Protein AF-A0A3D3P601-F1 (afdb_monomer_lite)

Secondary structure (DSSP, 8-state):
----------------------THHHHHHHHIIIIIHHHHHHHTTTTSSTTSSS-GGG---SSHHHHHH-BTTB-S--TT-TTT-HHHHHHHT-STTS-SSSSSPPPHHHHHHHHHHHHTT-----------------HHHHHTSGGGSPPPPPPPP--S-SSS-SSHHHHHHHHHHHHTTPPPPPPPPHHHHHHHHHHHHHSSPPPGGG-

Structure (mmCIF, N/CA/C/O backbone):
data_AF-A0A3D3P601-F1
#
_entry.id   AF-A0A3D3P601-F1
#
loop_
_atom_site.group_PDB
_atom_site.id
_atom_site.type_symbol
_atom_site.label_atom_id
_atom_site.label_alt_id
_atom_site.label_comp_id
_atom_site.label_asym_id
_atom_site.label_entity_id
_atom_site.label_seq_id
_atom_site.pdbx_PDB_ins_code
_atom_site.Cartn_x
_atom_site.Cartn_y
_atom_site.Cartn_z
_atom_site.occupancy
_atom_site.B_iso_or_equiv
_atom_site.auth_seq_id
_atom_site.auth_comp_id
_atom_site.auth_asym_id
_atom_site.auth_atom_id
_atom_site.pdbx_PDB_model_num
ATOM 1 N N . MET A 1 1 ? -93.601 17.231 13.776 1.00 38.41 1 MET A N 1
ATOM 2 C CA . MET A 1 1 ? -93.526 16.429 15.013 1.00 38.41 1 MET A CA 1
ATOM 3 C C . MET A 1 1 ? -92.079 16.399 15.473 1.00 38.41 1 MET 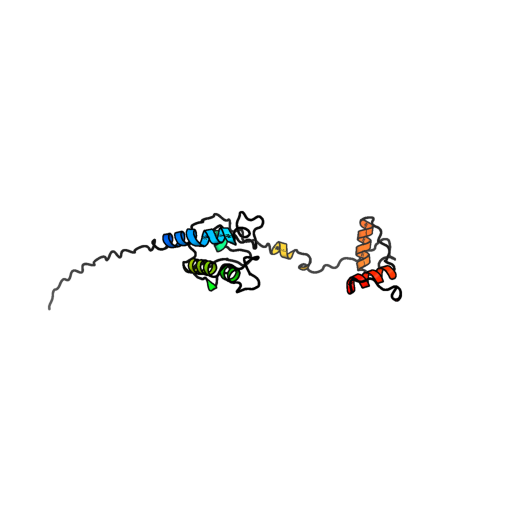A C 1
ATOM 5 O O . MET A 1 1 ? -91.251 16.084 14.639 1.00 38.41 1 MET A O 1
ATOM 9 N N . LEU A 1 2 ? -91.837 16.804 16.732 1.00 38.97 2 LEU A N 1
ATOM 10 C CA . LEU A 1 2 ? -90.795 16.355 17.685 1.00 38.97 2 LEU A CA 1
ATOM 11 C C . LEU A 1 2 ? -89.377 16.089 17.109 1.00 38.97 2 LEU A C 1
ATOM 13 O O . LEU A 1 2 ? -89.212 15.221 16.273 1.00 38.97 2 LEU A O 1
ATOM 17 N N . GLY A 1 3 ? -88.281 16.703 17.548 1.00 38.09 3 GLY A N 1
ATOM 18 C CA . GLY A 1 3 ? -88.030 17.426 18.781 1.00 38.09 3 GLY A CA 1
ATOM 19 C C . GLY A 1 3 ? -86.553 17.834 18.908 1.00 38.09 3 GLY A C 1
ATOM 20 O O . GLY A 1 3 ? -85.680 17.415 18.157 1.00 38.09 3 GLY A O 1
ATOM 21 N N . ASN A 1 4 ? -86.363 18.702 19.891 1.00 45.44 4 ASN A N 1
ATOM 22 C CA . ASN A 1 4 ? -85.170 19.327 20.451 1.00 45.44 4 ASN A CA 1
ATOM 23 C C . ASN A 1 4 ? -83.998 18.367 20.770 1.00 45.44 4 ASN A C 1
ATOM 25 O O . ASN A 1 4 ? -84.266 17.245 21.197 1.00 45.44 4 ASN A O 1
ATOM 29 N N . SER A 1 5 ? -82.738 18.839 20.687 1.00 44.72 5 SER A N 1
ATOM 30 C CA . SER A 1 5 ? -81.694 18.718 21.742 1.00 44.72 5 SER A CA 1
ATOM 31 C C . SER A 1 5 ? -80.295 19.187 21.291 1.00 44.72 5 SER A C 1
ATOM 33 O O . SER A 1 5 ? -79.645 18.552 20.466 1.00 44.72 5 SER A O 1
ATOM 35 N N . ASN A 1 6 ? -79.808 20.252 21.938 1.00 47.25 6 ASN A N 1
ATOM 36 C CA . ASN A 1 6 ? -78.400 20.657 22.068 1.00 47.25 6 ASN A CA 1
ATOM 37 C C . ASN A 1 6 ? -77.474 19.496 22.456 1.00 47.25 6 ASN A C 1
ATOM 39 O O . ASN A 1 6 ? -77.808 18.803 23.417 1.00 47.25 6 ASN A O 1
ATOM 43 N N . ARG A 1 7 ? -76.252 19.430 21.893 1.00 53.38 7 ARG A N 1
ATOM 44 C CA . ARG A 1 7 ? -75.032 19.083 22.657 1.00 53.38 7 ARG A CA 1
ATOM 45 C C . ARG A 1 7 ? -73.787 19.824 22.157 1.00 53.38 7 ARG A C 1
ATOM 47 O O . ARG A 1 7 ? -73.407 19.762 20.995 1.00 53.38 7 ARG A O 1
ATOM 54 N N . LEU A 1 8 ? -73.191 20.519 23.119 1.00 48.19 8 LEU A N 1
ATOM 55 C CA . LEU A 1 8 ? -71.910 21.207 23.132 1.00 48.19 8 LEU A CA 1
ATOM 56 C C . LEU A 1 8 ? -70.786 20.154 23.171 1.00 48.19 8 LEU A C 1
ATOM 58 O O . LEU A 1 8 ? -70.754 19.364 24.112 1.00 48.19 8 LEU A O 1
ATOM 62 N N . ASN A 1 9 ? -69.874 20.139 22.196 1.00 42.75 9 ASN A N 1
ATOM 63 C CA . ASN A 1 9 ? -68.669 19.305 22.255 1.00 42.75 9 ASN A CA 1
ATOM 64 C C . ASN A 1 9 ? -67.440 20.196 22.459 1.00 42.75 9 ASN A C 1
ATOM 66 O O . ASN A 1 9 ? -66.997 20.902 21.558 1.00 42.75 9 ASN A O 1
ATOM 70 N N . ILE A 1 10 ? -66.931 20.156 23.689 1.00 48.66 10 ILE A N 1
ATOM 71 C CA . ILE A 1 10 ? -65.656 20.718 24.126 1.00 48.66 10 ILE A CA 1
ATOM 72 C C . ILE A 1 10 ? -64.559 19.772 23.631 1.00 48.66 10 ILE A C 1
ATOM 74 O O . ILE A 1 10 ? -64.442 18.650 24.123 1.00 48.66 10 ILE A O 1
ATOM 78 N N . THR A 1 11 ? -63.761 20.200 22.657 1.00 54.38 11 THR A N 1
ATOM 79 C CA . THR A 1 11 ? -62.576 19.455 22.217 1.00 54.38 11 THR A CA 1
ATOM 80 C C . THR A 1 11 ? -61.390 19.851 23.091 1.00 54.38 11 THR A C 1
ATOM 82 O O . THR A 1 11 ? -60.847 20.948 22.989 1.00 54.38 11 THR A O 1
ATOM 85 N N . LEU A 1 12 ? -61.027 18.943 23.993 1.00 50.88 12 LEU A N 1
ATOM 86 C CA . LEU A 1 12 ? -59.873 19.019 24.881 1.00 50.88 12 LEU A CA 1
ATOM 87 C C . LEU A 1 12 ? -58.582 18.894 24.051 1.00 50.88 12 LEU A C 1
ATOM 89 O O . LEU A 1 12 ? -58.308 17.838 23.483 1.00 50.88 12 LEU A O 1
ATOM 93 N N . ALA A 1 13 ? -57.793 19.965 23.962 1.00 49.06 13 ALA A N 1
ATOM 94 C CA . ALA A 1 13 ? -56.470 19.928 23.347 1.00 49.06 13 ALA A CA 1
ATOM 95 C C . ALA A 1 13 ? -55.494 19.184 24.277 1.00 49.06 13 ALA A C 1
ATOM 97 O O . ALA A 1 13 ? -55.049 19.732 25.286 1.00 49.06 13 ALA A O 1
ATOM 98 N N . LEU A 1 14 ? -55.169 17.928 23.949 1.00 50.75 14 LEU A N 1
ATOM 99 C CA . LEU A 1 14 ? -54.040 17.226 24.557 1.00 50.75 14 LEU A CA 1
ATOM 100 C C . LEU A 1 14 ? -52.741 17.877 24.061 1.00 50.75 14 LEU A C 1
ATOM 102 O O . LEU A 1 14 ? -52.297 17.642 22.938 1.00 50.75 14 LEU A O 1
ATOM 106 N N . LEU A 1 15 ? -52.121 18.684 24.920 1.00 52.38 15 LEU A N 1
ATOM 107 C CA . LEU A 1 15 ? -50.707 19.034 24.829 1.00 52.38 15 LEU A CA 1
ATOM 108 C C . LEU A 1 15 ? -49.890 17.764 25.096 1.00 52.38 15 LEU A C 1
ATOM 110 O O . LEU A 1 15 ? -49.528 17.463 26.230 1.00 52.38 15 LEU A O 1
ATOM 114 N N . GLY A 1 16 ? -49.648 16.989 24.041 1.00 48.53 16 GLY A N 1
ATOM 115 C CA . GLY A 1 16 ? -48.661 15.919 24.049 1.00 48.53 16 GLY A CA 1
ATOM 116 C C . GLY A 1 16 ? -47.269 16.530 24.139 1.00 48.53 16 GLY A C 1
ATOM 117 O O . GLY A 1 16 ? -46.735 17.028 23.150 1.00 48.53 16 GLY A O 1
ATOM 118 N N . SER A 1 17 ? -46.693 16.513 25.337 1.00 53.69 17 SER A N 1
ATOM 119 C CA . SER A 1 17 ? -45.281 16.773 25.584 1.00 53.69 17 SER A CA 1
ATOM 120 C C . SER A 1 17 ? -44.444 15.740 24.828 1.00 53.69 17 SER A C 1
ATOM 122 O O . SER A 1 17 ? -44.252 14.609 25.266 1.00 53.69 17 SER A O 1
ATOM 124 N N . CYS A 1 18 ? -43.947 16.142 23.660 1.00 45.38 18 CYS A N 1
ATOM 125 C CA . CYS A 1 18 ? -42.872 15.449 22.974 1.00 45.38 18 CYS A CA 1
ATOM 126 C C . CYS A 1 18 ? -41.597 15.676 23.795 1.00 45.38 18 CYS A C 1
ATOM 128 O O . CYS A 1 18 ? -40.930 16.703 23.659 1.00 45.38 18 CYS A O 1
ATOM 130 N N . SER A 1 19 ? -41.305 14.759 24.718 1.00 46.06 19 SER A N 1
ATOM 131 C CA . SER A 1 19 ? -39.998 14.688 25.365 1.00 46.06 19 SER A CA 1
ATOM 132 C C . SER A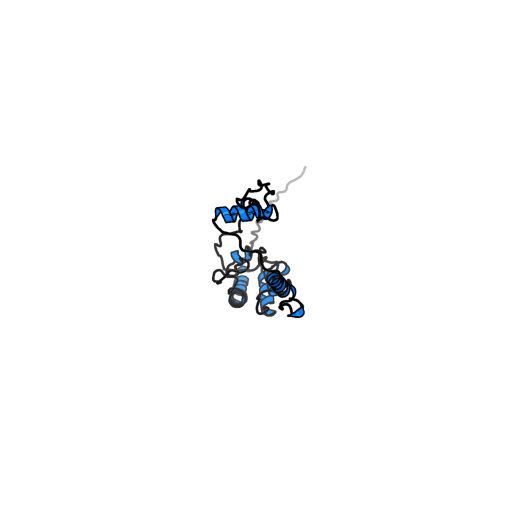 1 19 ? -38.965 14.401 24.284 1.00 46.06 19 SER A C 1
ATOM 134 O O . SER A 1 19 ? -38.808 13.269 23.831 1.00 46.06 19 SER A O 1
ATOM 136 N N . VAL A 1 20 ? -38.292 15.457 23.835 1.00 46.44 20 VAL A N 1
ATOM 137 C CA . VAL A 1 20 ? -37.145 15.361 22.940 1.00 46.44 20 VAL A CA 1
ATOM 138 C C . VAL A 1 20 ? -36.077 14.540 23.662 1.00 46.44 20 VAL A C 1
ATOM 140 O O . VAL A 1 20 ? -35.609 14.905 24.742 1.00 46.44 20 VAL A O 1
ATOM 143 N N . VAL A 1 21 ? -35.733 13.396 23.076 1.00 45.47 21 VAL A N 1
ATOM 144 C CA . VAL A 1 21 ? -34.685 12.479 23.530 1.00 45.47 21 VAL A CA 1
ATOM 145 C C . VAL A 1 21 ? -33.327 13.172 23.369 1.00 45.47 21 VAL A C 1
ATOM 147 O O . VAL A 1 21 ? -32.645 13.005 22.366 1.00 45.47 21 VAL A O 1
ATOM 150 N N . CYS A 1 22 ? -32.936 13.985 24.349 1.00 47.91 22 CYS A N 1
ATOM 151 C CA . CYS A 1 22 ? -31.590 14.568 24.439 1.00 47.91 22 CYS A CA 1
ATOM 152 C C . CYS A 1 22 ? -30.690 13.827 25.446 1.00 47.91 22 CYS A C 1
ATOM 154 O O . CYS A 1 22 ? -29.503 14.128 25.535 1.00 47.91 22 CYS A O 1
ATOM 156 N N . ALA A 1 23 ? -31.230 12.856 26.194 1.00 43.06 23 ALA A N 1
ATOM 157 C CA . ALA A 1 23 ? -30.517 12.173 27.277 1.00 43.06 23 ALA A CA 1
ATOM 158 C C . ALA A 1 23 ? -29.463 11.147 26.805 1.00 43.06 23 ALA A C 1
ATOM 160 O O . ALA A 1 23 ? -28.558 10.830 27.565 1.00 43.06 23 ALA A O 1
ATOM 161 N N . ASN A 1 24 ? -29.510 10.677 25.550 1.00 56.84 24 ASN A N 1
ATOM 162 C CA . ASN A 1 24 ? -28.575 9.649 25.060 1.00 56.84 24 ASN A CA 1
ATOM 163 C C . ASN A 1 24 ? -27.202 10.183 24.615 1.00 56.84 24 ASN A C 1
ATOM 165 O O . ASN A 1 24 ? -26.276 9.395 24.438 1.00 56.84 24 ASN A O 1
ATOM 169 N N . ASN A 1 25 ? -27.042 11.494 24.398 1.00 69.12 25 ASN A N 1
ATOM 170 C CA . ASN A 1 25 ? -25.784 12.009 23.850 1.00 69.12 25 ASN A CA 1
ATOM 171 C C . ASN A 1 25 ? -24.695 12.141 24.930 1.00 69.12 25 ASN A C 1
ATOM 173 O O . ASN A 1 25 ? -23.544 11.828 24.667 1.00 69.12 25 ASN A O 1
ATOM 177 N N . SER A 1 26 ? -25.023 12.547 26.162 1.00 84.38 26 SER A N 1
ATOM 178 C CA . SER A 1 26 ? -24.002 12.765 27.203 1.00 84.38 26 SER A CA 1
ATOM 179 C C . SER A 1 26 ? -23.309 11.478 27.652 1.00 84.38 26 SER A C 1
ATOM 181 O O . SER A 1 26 ? -22.086 11.461 27.754 1.00 84.38 26 SER A O 1
ATOM 183 N N . GLU A 1 27 ? -24.064 10.396 27.859 1.00 91.56 27 GLU A N 1
ATOM 184 C CA . GLU A 1 27 ? -23.512 9.093 28.265 1.00 91.56 27 GLU A CA 1
ATOM 185 C C . GLU A 1 27 ? -22.626 8.488 27.169 1.00 91.56 27 GLU A C 1
ATOM 187 O O . GLU A 1 27 ? -21.543 7.973 27.440 1.00 91.56 27 GLU A O 1
ATOM 192 N N . GLY A 1 28 ? -23.051 8.601 25.907 1.00 93.69 28 GLY A N 1
ATOM 193 C CA . GLY A 1 28 ? -22.268 8.144 24.763 1.00 93.69 28 GLY A CA 1
ATOM 194 C C . GLY A 1 28 ? -20.945 8.895 24.608 1.00 93.69 28 GLY A C 1
ATOM 195 O O . GLY A 1 28 ? -19.911 8.285 24.334 1.00 93.69 28 GLY A O 1
ATOM 196 N N . ILE A 1 29 ? -20.965 10.213 24.823 1.00 95.12 29 ILE A N 1
ATOM 197 C CA . ILE A 1 29 ? -19.765 11.053 24.782 1.00 95.12 29 ILE A CA 1
ATOM 198 C C . ILE A 1 29 ? -18.832 10.727 25.952 1.00 95.12 29 ILE A C 1
ATOM 200 O O . ILE A 1 29 ? -17.633 10.570 25.740 1.00 95.12 29 ILE A O 1
ATOM 204 N N . GLU A 1 30 ? -19.355 10.544 27.165 1.00 97.00 30 GLU A N 1
ATOM 205 C CA . GLU A 1 30 ? -18.550 10.092 28.305 1.00 97.00 30 GLU A CA 1
ATOM 206 C C . GLU A 1 30 ? -17.903 8.730 28.028 1.00 97.00 30 GLU A C 1
ATOM 208 O O . GLU A 1 30 ? -16.706 8.547 28.264 1.00 97.00 30 GLU A O 1
ATOM 213 N N . TYR A 1 31 ? -18.655 7.785 27.457 1.00 97.75 31 TYR A N 1
ATOM 214 C CA . TYR A 1 31 ? -18.126 6.480 27.071 1.00 97.75 31 TYR A CA 1
ATOM 215 C C . TYR A 1 31 ? -17.001 6.605 26.039 1.00 97.75 31 TYR A C 1
ATOM 217 O O . TYR A 1 31 ? -15.967 5.942 26.157 1.00 97.75 31 TYR A O 1
ATOM 225 N N . PHE A 1 32 ? -17.175 7.477 25.044 1.00 97.75 32 PHE A N 1
ATOM 226 C CA . PHE A 1 32 ? -16.142 7.771 24.061 1.00 97.75 32 PHE A CA 1
ATOM 227 C C . PHE A 1 32 ? -14.868 8.309 24.728 1.00 97.75 32 PHE A C 1
ATOM 229 O O . PHE A 1 32 ? -13.784 7.774 24.492 1.00 97.75 32 PHE A O 1
ATOM 236 N N . GLU A 1 33 ? -14.986 9.310 25.600 1.00 97.38 33 GLU A N 1
ATOM 237 C CA . GLU A 1 33 ? -13.844 9.939 26.277 1.00 97.38 33 GLU A CA 1
ATOM 238 C C . GLU A 1 33 ? -13.089 8.976 27.201 1.00 97.38 33 GLU A C 1
ATOM 240 O O . GLU A 1 33 ? -11.861 9.008 27.276 1.00 97.38 33 GLU A O 1
ATOM 245 N N . THR A 1 34 ? -13.812 8.089 27.881 1.00 97.69 34 THR A N 1
ATOM 246 C CA . THR A 1 34 ? -13.245 7.182 28.889 1.00 97.69 34 THR A CA 1
ATOM 247 C C . THR A 1 34 ? -12.701 5.879 28.303 1.00 97.69 34 THR A C 1
ATOM 249 O O . THR A 1 34 ? -11.715 5.347 28.816 1.00 97.69 34 THR A O 1
ATOM 252 N N . HIS A 1 35 ? -13.291 5.362 27.220 1.00 97.69 35 HIS A N 1
ATOM 253 C CA . HIS A 1 35 ? -12.945 4.041 26.677 1.00 97.69 35 HIS A CA 1
ATOM 254 C C . HIS A 1 35 ? -12.357 4.085 25.265 1.00 97.69 35 HIS A C 1
ATOM 256 O O . HIS A 1 35 ? -11.465 3.292 24.954 1.00 97.69 35 HIS A O 1
ATOM 262 N N . ILE A 1 36 ? -12.840 4.983 24.405 1.00 98.12 36 ILE A N 1
ATOM 263 C CA . ILE A 1 36 ? -12.546 4.955 22.965 1.00 98.12 36 ILE A CA 1
ATOM 264 C C . ILE A 1 36 ? -11.402 5.895 22.607 1.00 98.12 36 ILE A C 1
ATOM 266 O O . ILE A 1 36 ? -10.449 5.468 21.957 1.00 98.12 36 ILE A O 1
ATOM 270 N N . ARG A 1 37 ? -11.426 7.146 23.077 1.00 97.44 37 ARG A N 1
ATOM 271 C CA . ARG A 1 37 ? -10.337 8.099 22.832 1.00 97.44 37 ARG A CA 1
ATOM 272 C C . ARG A 1 37 ? -8.985 7.564 23.325 1.00 97.44 37 ARG A C 1
ATOM 274 O O . ARG A 1 37 ? -8.040 7.630 22.538 1.00 97.44 37 ARG A O 1
ATOM 281 N N . PRO A 1 38 ? -8.852 6.997 24.543 1.00 97.69 38 PRO A N 1
ATOM 282 C CA . PRO A 1 38 ? -7.575 6.446 24.991 1.00 97.69 38 PRO A CA 1
ATOM 283 C C . PRO A 1 38 ? -7.118 5.270 24.123 1.00 97.69 38 PRO A C 1
ATOM 285 O O . PRO A 1 38 ? -5.946 5.194 23.776 1.00 97.69 38 PRO A O 1
ATOM 288 N N . LEU A 1 39 ? -8.048 4.399 23.705 1.00 97.50 39 LEU A N 1
ATOM 289 C CA . LEU A 1 39 ? -7.767 3.282 22.799 1.00 97.50 39 LEU A CA 1
ATOM 290 C C . LEU A 1 39 ? -7.215 3.785 21.460 1.00 97.50 39 LEU A C 1
ATOM 292 O O . LEU A 1 39 ? -6.195 3.280 20.997 1.00 97.50 39 LEU A O 1
ATOM 296 N N . PHE A 1 40 ? -7.847 4.791 20.850 1.00 97.38 40 PHE A N 1
ATOM 297 C CA . PHE A 1 40 ? -7.374 5.355 19.587 1.00 97.38 40 PHE A CA 1
ATOM 298 C C . PHE A 1 40 ? -6.012 6.043 19.715 1.00 97.38 40 PHE A C 1
ATOM 300 O O . PHE A 1 40 ? -5.164 5.864 18.839 1.00 97.38 40 PHE A O 1
ATOM 307 N N . ILE A 1 41 ? -5.774 6.775 20.808 1.00 95.88 41 ILE A N 1
ATOM 308 C CA . ILE A 1 41 ? -4.468 7.390 21.091 1.00 95.88 41 ILE A CA 1
ATOM 309 C C . ILE A 1 41 ? -3.382 6.318 21.200 1.00 95.88 41 ILE A C 1
ATOM 311 O O . ILE A 1 41 ? -2.326 6.454 20.589 1.00 95.88 41 ILE A O 1
ATOM 315 N N . GLU A 1 42 ? -3.647 5.259 21.962 1.00 95.19 42 GLU A N 1
ATOM 316 C CA . GLU A 1 42 ? -2.661 4.227 22.285 1.00 95.19 42 GLU A CA 1
ATOM 317 C C . GLU A 1 42 ? -2.366 3.293 21.103 1.00 95.19 42 GLU A C 1
ATOM 319 O O . GLU A 1 42 ? -1.227 2.869 20.921 1.00 95.19 42 GLU A O 1
ATOM 324 N N . HIS A 1 43 ? -3.378 2.966 20.294 1.00 95.81 43 HIS A N 1
ATOM 325 C CA . HIS A 1 43 ? -3.279 1.871 19.324 1.00 95.81 43 HIS A CA 1
ATOM 326 C C . HIS A 1 43 ? -3.503 2.269 17.862 1.00 95.81 43 HIS A C 1
ATOM 328 O O . HIS A 1 43 ? -3.277 1.437 16.984 1.00 95.81 43 HIS A O 1
ATOM 334 N N . CYS A 1 44 ? -3.958 3.493 17.569 1.00 95.38 44 CYS A N 1
ATOM 335 C CA . CYS A 1 44 ? -4.369 3.861 16.209 1.00 95.38 44 CYS A CA 1
ATOM 336 C C . CYS A 1 44 ? -3.675 5.115 15.663 1.00 95.38 44 CYS A C 1
ATOM 338 O O . CYS A 1 44 ? -3.307 5.149 14.487 1.00 95.38 44 CYS A O 1
ATOM 340 N N . TYR A 1 45 ? -3.479 6.152 16.479 1.00 95.00 45 TYR A N 1
ATOM 341 C CA . TYR A 1 45 ? -3.039 7.464 15.987 1.00 95.00 45 TYR A CA 1
ATOM 342 C C . TYR A 1 45 ? -1.618 7.506 15.437 1.00 95.00 45 TYR A C 1
ATOM 344 O O . TYR A 1 45 ? -1.340 8.381 14.620 1.00 95.00 45 TYR A O 1
ATOM 352 N N . GLU A 1 46 ? -0.750 6.561 15.805 1.00 94.06 46 GLU A N 1
ATOM 353 C CA . GLU A 1 46 ? 0.595 6.447 15.222 1.00 94.06 46 GLU A CA 1
ATOM 354 C C . GLU A 1 46 ? 0.545 6.386 13.680 1.00 94.06 46 GLU A C 1
ATOM 356 O O . GLU A 1 46 ? 1.450 6.890 13.015 1.00 94.06 46 GLU A O 1
ATOM 361 N N . CYS A 1 47 ? -0.525 5.813 13.109 1.00 95.00 47 CYS A N 1
ATOM 362 C CA . CYS A 1 47 ? -0.698 5.621 11.663 1.00 95.00 47 CYS A CA 1
ATOM 363 C C . CYS A 1 47 ? -1.973 6.257 11.078 1.00 95.00 47 CYS A C 1
ATOM 365 O O . CYS A 1 47 ? -2.003 6.564 9.887 1.00 95.00 47 CYS A O 1
ATOM 367 N N . HIS A 1 48 ? -3.022 6.449 11.884 1.00 95.38 48 HIS A N 1
ATOM 368 C CA . HIS A 1 48 ? -4.345 6.901 11.432 1.00 95.38 48 HIS A CA 1
ATOM 369 C C . HIS A 1 48 ? -4.778 8.209 12.105 1.00 95.38 48 HIS A C 1
ATOM 371 O O . HIS A 1 48 ? -5.883 8.318 12.636 1.00 95.38 48 HIS A O 1
ATOM 377 N N . SER A 1 49 ? -3.895 9.206 12.138 1.00 94.25 49 SER A N 1
ATOM 378 C CA . SER A 1 49 ? -4.216 10.552 12.623 1.00 94.25 49 SER A CA 1
ATOM 379 C C . SER A 1 49 ? -3.577 11.620 11.746 1.00 94.25 49 SER A C 1
ATOM 381 O O . SER A 1 49 ? -2.591 11.353 11.060 1.00 94.25 49 SER A O 1
ATOM 383 N N . ALA A 1 50 ? -4.086 12.851 11.798 1.00 90.12 50 ALA A N 1
ATOM 384 C CA . ALA A 1 50 ? -3.478 13.984 11.102 1.00 90.12 50 ALA A CA 1
ATOM 385 C C . ALA A 1 50 ? -2.043 14.278 11.585 1.00 90.12 50 ALA A C 1
ATOM 387 O O . ALA A 1 50 ? -1.257 14.873 10.851 1.00 90.12 50 ALA A O 1
ATOM 388 N N . GLY A 1 51 ? -1.701 13.859 12.809 1.00 88.31 51 GLY A N 1
ATOM 389 C CA . GLY A 1 51 ? -0.354 13.961 13.375 1.00 88.31 51 GLY A CA 1
ATOM 390 C C . GLY A 1 51 ? 0.579 12.796 13.024 1.00 88.31 51 GLY A C 1
ATOM 391 O O . GLY A 1 51 ? 1.739 12.815 13.438 1.00 88.31 51 GLY A O 1
ATOM 392 N N . ALA A 1 52 ? 0.107 11.779 12.296 1.00 90.38 52 ALA A N 1
ATOM 393 C CA . ALA A 1 52 ? 0.932 10.646 11.894 1.00 90.38 52 ALA A CA 1
ATOM 394 C C . ALA A 1 52 ? 2.014 11.080 10.892 1.00 90.38 52 ALA A C 1
ATOM 396 O O . ALA A 1 52 ? 1.774 11.898 10.004 1.00 90.38 52 ALA A O 1
ATOM 397 N N . LYS A 1 53 ? 3.210 10.483 10.992 1.00 89.12 53 LYS A N 1
ATOM 398 C CA . LYS A 1 53 ? 4.303 10.716 10.027 1.00 89.12 53 LYS A CA 1
ATOM 399 C C . LYS A 1 53 ? 3.888 10.346 8.599 1.00 89.12 53 LYS A C 1
ATOM 401 O O . LYS A 1 53 ? 4.333 10.969 7.640 1.00 89.12 53 LYS A O 1
ATOM 406 N N . GLU A 1 54 ? 3.063 9.314 8.476 1.00 87.88 54 GLU A N 1
ATOM 407 C CA . GLU A 1 54 ? 2.481 8.850 7.225 1.00 87.88 54 GLU A CA 1
ATOM 408 C C . GLU A 1 54 ? 1.054 8.376 7.511 1.00 87.88 54 GLU A C 1
ATOM 410 O O . GLU A 1 54 ? 0.854 7.513 8.367 1.00 87.88 54 GLU A O 1
ATOM 415 N N . LEU A 1 55 ? 0.074 8.943 6.805 1.00 91.44 55 LEU A N 1
ATOM 416 C CA . LEU A 1 55 ? -1.330 8.580 6.975 1.00 91.44 55 LEU A CA 1
ATOM 417 C C . LEU A 1 55 ? -1.625 7.283 6.214 1.00 91.44 55 LEU A C 1
ATOM 419 O O . LEU A 1 55 ? -1.652 7.266 4.982 1.00 91.44 55 LEU A O 1
ATOM 423 N N . LYS A 1 56 ? -1.842 6.185 6.939 1.00 92.31 56 LYS A N 1
ATOM 424 C CA . LYS A 1 56 ? -2.093 4.876 6.324 1.00 92.31 56 LYS A CA 1
ATOM 425 C C . LYS A 1 56 ? -3.523 4.773 5.798 1.00 92.31 56 LYS A C 1
ATOM 427 O O . LYS A 1 56 ? -4.472 5.180 6.470 1.00 92.31 56 LYS A O 1
ATOM 432 N N . ALA A 1 57 ? -3.652 4.211 4.592 1.00 90.94 57 ALA A N 1
ATOM 433 C CA . ALA A 1 57 ? -4.915 4.007 3.872 1.00 90.94 57 ALA A CA 1
ATOM 434 C C . ALA A 1 57 ? -5.775 5.278 3.719 1.00 90.94 57 ALA A C 1
ATOM 436 O O . ALA A 1 57 ? -6.999 5.187 3.651 1.00 90.94 57 ALA A O 1
ATOM 437 N N . ASN A 1 58 ? -5.150 6.464 3.756 1.00 91.38 58 ASN A N 1
ATOM 438 C CA . ASN A 1 58 ? -5.832 7.764 3.793 1.00 91.38 58 ASN A CA 1
ATOM 439 C C . ASN A 1 58 ? -6.908 7.882 4.898 1.00 91.38 58 ASN A C 1
ATOM 441 O O . ASN A 1 58 ? -7.833 8.682 4.783 1.00 91.38 58 ASN A O 1
ATOM 445 N N . LEU A 1 59 ? -6.786 7.103 5.980 1.00 93.75 59 LEU A N 1
ATOM 446 C CA . LEU A 1 59 ? -7.771 7.019 7.057 1.00 93.75 59 LEU A CA 1
ATOM 447 C C . LEU A 1 59 ? -7.343 7.843 8.277 1.00 93.75 59 LEU A C 1
ATOM 449 O O . LEU A 1 59 ? -6.277 7.605 8.845 1.00 93.75 59 LEU A O 1
ATOM 453 N N . SER A 1 60 ? -8.221 8.737 8.735 1.00 94.19 60 SER A N 1
ATOM 454 C CA . SER A 1 60 ? -8.085 9.501 9.984 1.00 94.19 60 SER A CA 1
ATOM 455 C C . SER A 1 60 ? -9.119 9.021 11.008 1.00 94.19 60 SER A C 1
ATOM 457 O O . SER A 1 60 ? -10.319 9.064 10.758 1.00 94.19 60 SER A O 1
ATOM 459 N N . LEU A 1 61 ? -8.654 8.564 12.174 1.00 95.62 61 LEU A N 1
ATOM 460 C CA . LEU A 1 61 ? -9.484 8.160 13.318 1.00 95.62 61 LEU A CA 1
ATOM 461 C C . LEU A 1 61 ? -9.499 9.213 14.438 1.00 95.62 61 LEU A C 1
ATOM 463 O O . LEU A 1 61 ? -10.186 9.040 15.446 1.00 95.62 61 LEU A O 1
ATOM 467 N N . ASP A 1 62 ? -8.736 10.300 14.292 1.00 94.50 62 ASP A N 1
ATOM 468 C CA . ASP A 1 62 ? -8.611 11.397 15.257 1.00 94.50 62 ASP A CA 1
ATOM 469 C C . ASP A 1 62 ? -9.726 12.452 15.154 1.00 94.50 62 ASP A C 1
ATOM 471 O O . ASP A 1 62 ? -9.793 13.351 15.993 1.00 94.50 62 ASP A O 1
ATOM 475 N N . SER A 1 63 ? -10.654 12.293 14.207 1.00 92.94 63 SER A N 1
ATOM 476 C CA . SER A 1 63 ? -11.848 13.129 14.056 1.00 92.94 63 SER A CA 1
ATOM 477 C C . SER A 1 63 ? -13.082 12.315 13.672 1.00 92.94 63 SER A C 1
ATOM 479 O O . SER A 1 63 ? -12.950 11.267 13.039 1.00 92.94 63 SER A O 1
ATOM 481 N N . ARG A 1 64 ? -14.276 12.835 13.992 1.00 92.56 64 ARG A N 1
ATOM 482 C CA . ARG A 1 64 ? -15.558 12.231 13.603 1.00 92.56 64 ARG A CA 1
ATOM 483 C C . ARG A 1 64 ? -15.688 12.081 12.090 1.00 92.56 64 ARG A C 1
ATOM 485 O O . ARG A 1 64 ? -15.838 10.984 11.564 1.00 92.56 64 ARG A O 1
ATOM 492 N N . THR A 1 65 ? -15.533 13.195 11.380 1.00 90.19 65 THR A N 1
ATOM 493 C CA . THR A 1 65 ? -15.619 13.239 9.914 1.00 90.19 65 THR A CA 1
ATOM 494 C C . THR A 1 65 ? -14.598 12.323 9.235 1.00 90.19 65 THR A C 1
ATOM 496 O O . THR A 1 65 ? -14.872 11.806 8.150 1.00 90.19 65 THR A O 1
ATOM 499 N N . GLY A 1 66 ? -13.431 12.117 9.855 1.00 91.62 66 GLY A N 1
ATOM 500 C CA . GLY A 1 66 ? -12.378 11.245 9.342 1.00 91.62 66 GLY A CA 1
ATOM 501 C C . GLY A 1 66 ? -12.820 9.788 9.253 1.00 91.62 66 GLY A C 1
ATOM 502 O O . GLY A 1 66 ? -12.723 9.192 8.181 1.00 91.62 66 GLY A O 1
ATOM 503 N N . TRP A 1 67 ? -13.377 9.227 10.329 1.00 93.56 67 TRP A N 1
ATOM 504 C CA . TRP A 1 67 ? -13.821 7.833 10.309 1.00 93.56 67 TRP A CA 1
ATOM 505 C C . TRP A 1 67 ? -15.166 7.633 9.601 1.00 93.56 67 TRP A C 1
ATOM 507 O O . TRP A 1 67 ? -15.385 6.558 9.040 1.00 93.56 67 TRP A O 1
ATOM 517 N N . GLU A 1 68 ? -16.027 8.659 9.570 1.00 91.19 68 GLU A N 1
ATOM 518 C CA . GLU A 1 68 ? -17.282 8.658 8.798 1.00 91.19 68 GLU A CA 1
ATOM 519 C C . GLU A 1 68 ? -17.015 8.644 7.288 1.00 91.19 68 GLU A C 1
ATOM 521 O O . GLU A 1 68 ? -17.673 7.925 6.540 1.00 91.19 68 GLU A O 1
ATOM 526 N N . THR A 1 69 ? -16.044 9.440 6.826 1.00 89.25 69 THR A N 1
ATOM 527 C CA . THR A 1 69 ? -15.617 9.428 5.417 1.00 89.25 69 THR A CA 1
ATOM 528 C C . THR A 1 69 ? -14.847 8.148 5.108 1.00 89.25 69 THR A C 1
ATOM 530 O O . THR A 1 69 ? -15.045 7.544 4.054 1.00 89.25 69 THR A O 1
ATOM 533 N N . GLY A 1 70 ? -14.000 7.730 6.049 1.00 90.31 70 GLY A N 1
ATOM 534 C CA . GLY A 1 70 ? -13.138 6.575 5.911 1.00 90.31 70 GLY A CA 1
ATOM 535 C C . GLY A 1 70 ? -11.944 6.812 4.989 1.00 90.31 70 GLY A C 1
ATOM 536 O O . GLY A 1 70 ? -11.607 7.948 4.655 1.00 90.31 70 GLY A O 1
ATOM 537 N N . GLY A 1 71 ? -11.275 5.717 4.639 1.00 90.69 71 GLY A N 1
ATOM 538 C CA . GLY A 1 71 ? -10.048 5.718 3.844 1.00 90.69 71 GLY A CA 1
ATOM 539 C C . GLY A 1 71 ? -10.257 5.184 2.428 1.00 90.69 71 GLY A C 1
ATOM 540 O O . GLY A 1 71 ? -11.359 5.221 1.882 1.00 90.69 71 GLY A O 1
ATOM 541 N N . ASP A 1 72 ? -9.204 4.607 1.855 1.00 89.50 72 ASP A N 1
ATOM 542 C CA . ASP A 1 72 ? -9.206 4.024 0.502 1.00 89.50 72 ASP A CA 1
ATOM 543 C C . ASP A 1 72 ? -10.243 2.902 0.314 1.00 89.50 72 A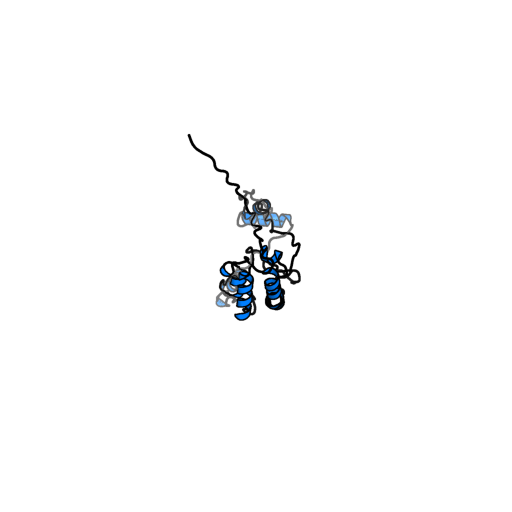SP A C 1
ATOM 545 O O . ASP A 1 72 ? -10.667 2.619 -0.805 1.00 89.50 72 ASP A O 1
ATOM 549 N N . SER A 1 73 ? -10.667 2.267 1.410 1.00 89.44 73 SER A N 1
ATOM 550 C CA . SER A 1 73 ? -11.664 1.188 1.427 1.00 89.44 73 SER A CA 1
ATOM 551 C C . SER A 1 73 ? -13.086 1.662 1.758 1.00 89.44 73 SER A C 1
ATOM 553 O O . SER A 1 73 ? -13.981 0.834 1.901 1.00 89.44 73 SER A O 1
ATOM 555 N N . GLY A 1 74 ? -13.310 2.975 1.869 1.00 88.75 74 GLY A N 1
ATOM 556 C CA . GLY A 1 74 ? -14.585 3.557 2.293 1.00 88.75 74 GLY A CA 1
ATOM 557 C C . GLY A 1 74 ? -14.683 3.762 3.812 1.00 88.75 74 GLY A C 1
ATOM 558 O O . GLY A 1 74 ? -13.652 3.726 4.496 1.00 88.75 74 GLY A O 1
ATOM 559 N N . PRO A 1 75 ? -15.901 4.012 4.339 1.00 91.62 75 PRO A N 1
ATOM 560 C CA . PRO A 1 75 ? -16.148 4.328 5.748 1.00 91.62 75 PRO A CA 1
ATOM 561 C C . PRO A 1 75 ? -15.533 3.303 6.701 1.00 91.62 75 PRO A C 1
ATOM 563 O O . PRO A 1 75 ? -15.738 2.100 6.555 1.00 91.62 75 PRO A O 1
ATOM 566 N N . ALA A 1 76 ? -14.791 3.774 7.706 1.00 94.81 76 ALA A N 1
ATOM 567 C CA . ALA A 1 76 ? -14.167 2.875 8.676 1.00 94.81 76 ALA A CA 1
ATOM 568 C C . ALA A 1 76 ? -15.173 2.373 9.720 1.00 94.81 76 ALA A C 1
ATOM 570 O O . ALA A 1 76 ? -15.058 1.250 10.210 1.00 94.81 76 ALA A O 1
ATOM 571 N N . ILE A 1 77 ? -16.147 3.212 10.070 1.00 96.69 77 ILE A N 1
ATOM 572 C CA . ILE A 1 77 ? -17.181 2.925 11.061 1.00 96.69 77 ILE A CA 1
ATOM 573 C C . ILE A 1 77 ? -18.534 3.296 10.464 1.00 96.69 77 ILE A C 1
ATOM 575 O O . ILE A 1 77 ? -18.700 4.394 9.932 1.00 96.69 77 ILE A O 1
ATOM 579 N N . ILE A 1 78 ? -19.501 2.394 10.607 1.00 96.00 78 ILE A N 1
ATOM 580 C CA . ILE A 1 78 ? -20.904 2.611 10.267 1.00 96.00 78 ILE A CA 1
ATOM 581 C C . ILE A 1 78 ? -21.680 2.722 11.591 1.00 96.00 78 ILE A C 1
ATOM 583 O O . ILE A 1 78 ? -21.815 1.728 12.310 1.00 96.00 78 ILE A O 1
ATOM 587 N N . PRO A 1 79 ? -22.142 3.927 11.981 1.00 96.12 79 PRO A N 1
ATOM 588 C CA . PRO A 1 79 ? -22.861 4.131 13.237 1.00 96.12 79 PRO A CA 1
ATOM 589 C C . PRO A 1 79 ? -24.065 3.195 13.389 1.00 96.12 79 PRO A C 1
ATOM 591 O O . PRO A 1 79 ? -24.953 3.184 12.546 1.00 96.12 79 PRO A O 1
ATOM 594 N N . GLY A 1 80 ? -24.116 2.438 14.487 1.00 96.69 80 GLY A N 1
ATOM 595 C CA . GLY A 1 80 ? -25.197 1.489 14.776 1.00 96.69 80 GLY A CA 1
ATOM 596 C C . GLY A 1 80 ? -25.018 0.101 14.154 1.00 96.69 80 GLY A C 1
ATOM 597 O O . 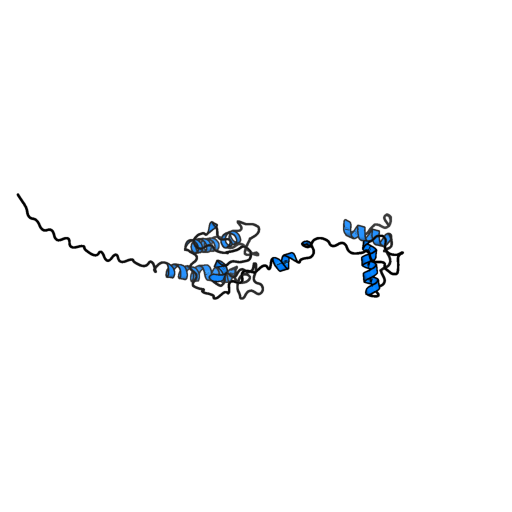GLY A 1 80 ? -25.732 -0.818 14.550 1.00 96.69 80 GLY A O 1
ATOM 598 N N . GLU A 1 81 ? -24.032 -0.090 13.270 1.00 97.62 81 GLU A N 1
ATOM 599 C CA . GLU A 1 81 ? -23.804 -1.341 12.530 1.00 97.62 81 GLU A CA 1
ATOM 600 C C . GLU A 1 81 ? -22.375 -1.875 12.775 1.00 97.62 81 GLU A C 1
ATOM 602 O O . GLU A 1 81 ? -21.472 -1.710 11.948 1.00 97.62 81 GLU A O 1
ATOM 607 N N . PRO A 1 82 ? -22.111 -2.509 13.939 1.00 96.75 82 PRO A N 1
ATOM 608 C CA . PRO A 1 82 ? -20.774 -2.993 14.278 1.00 96.75 82 PRO A CA 1
ATOM 609 C C . PRO A 1 82 ? -20.240 -4.052 13.313 1.00 96.75 82 PRO A C 1
ATOM 611 O O . PRO A 1 82 ? -19.064 -4.019 12.966 1.00 96.75 82 PRO A O 1
ATOM 614 N N . GLU A 1 83 ? -21.089 -4.987 12.887 1.00 95.12 83 GLU A N 1
ATOM 615 C CA . GLU A 1 83 ? -20.666 -6.097 12.022 1.00 95.12 83 GLU A CA 1
ATOM 616 C C . GLU A 1 83 ? -20.374 -5.644 10.586 1.00 95.12 83 GLU A C 1
ATOM 618 O O . GLU A 1 83 ? -19.626 -6.308 9.886 1.00 95.12 83 GLU A O 1
ATOM 623 N N . ASP A 1 84 ? -20.893 -4.491 10.162 1.00 95.12 84 ASP A N 1
ATOM 624 C CA . ASP A 1 84 ? -20.628 -3.930 8.832 1.00 95.12 84 ASP A CA 1
ATOM 625 C C . ASP A 1 84 ? -19.496 -2.880 8.855 1.00 95.12 84 ASP A C 1
ATOM 627 O O . ASP A 1 84 ? -19.075 -2.358 7.822 1.00 95.12 84 ASP A O 1
ATOM 631 N N . SER A 1 85 ? -18.940 -2.586 10.036 1.00 96.56 85 SER A N 1
ATOM 632 C CA . SER A 1 85 ? -17.871 -1.600 10.217 1.00 96.56 85 SER A CA 1
ATOM 633 C C . SER A 1 85 ? -16.479 -2.189 9.956 1.00 96.56 85 SER A C 1
ATOM 635 O O . SER A 1 85 ? -15.985 -3.021 10.722 1.00 96.56 85 SER A O 1
ATOM 637 N N . LEU A 1 86 ? -15.777 -1.676 8.937 1.00 95.81 86 LEU A N 1
ATOM 638 C CA . LEU A 1 86 ? -14.426 -2.124 8.553 1.00 95.81 86 LEU A CA 1
ATOM 639 C C . LEU A 1 86 ? -13.410 -2.085 9.701 1.00 95.81 86 LEU A C 1
ATOM 641 O O . LEU A 1 86 ? -12.565 -2.975 9.801 1.00 95.81 86 LEU A O 1
ATOM 645 N N . LEU A 1 87 ? -13.497 -1.090 10.589 1.00 96.19 87 LEU A N 1
ATOM 646 C CA . LEU A 1 87 ? -12.620 -0.985 11.752 1.00 96.19 87 LEU A CA 1
ATOM 647 C C . LEU A 1 87 ? -12.707 -2.241 12.624 1.00 96.19 87 LEU A C 1
ATOM 649 O O . LEU A 1 87 ? -11.676 -2.732 13.076 1.00 96.19 87 LEU A O 1
ATOM 653 N N . LEU A 1 88 ? -13.911 -2.781 12.845 1.00 95.94 88 LEU A N 1
ATOM 654 C CA . LEU A 1 88 ? -14.082 -3.998 13.634 1.00 95.94 88 LEU A CA 1
ATOM 655 C C . LEU A 1 88 ? -13.534 -5.221 12.918 1.00 95.94 88 LEU A C 1
ATOM 657 O O . LEU A 1 88 ? -12.899 -6.046 13.574 1.00 95.94 88 LEU A O 1
ATOM 661 N N . HIS A 1 89 ? -13.695 -5.321 11.599 1.00 94.81 89 HIS A N 1
ATOM 662 C CA . HIS A 1 89 ? -13.071 -6.393 10.826 1.00 94.81 89 HIS A CA 1
ATOM 663 C C . HIS A 1 89 ? -11.546 -6.378 10.952 1.00 94.81 89 HIS A C 1
ATOM 665 O O . HIS A 1 89 ? -10.937 -7.408 11.254 1.00 94.81 89 HIS A O 1
ATOM 671 N N . ALA A 1 90 ? -10.955 -5.189 10.832 1.00 95.50 90 ALA A N 1
ATOM 672 C CA . ALA A 1 90 ? -9.521 -4.973 10.937 1.00 95.50 90 ALA A CA 1
ATOM 673 C C . ALA A 1 90 ? -8.973 -5.345 12.322 1.00 95.50 90 ALA A C 1
ATOM 675 O O . ALA A 1 90 ? -8.016 -6.109 12.420 1.00 95.50 90 ALA A O 1
ATOM 676 N N . VAL A 1 91 ? -9.610 -4.878 13.407 1.00 96.00 91 VAL A N 1
ATOM 677 C CA . VAL A 1 91 ? -9.124 -5.143 14.777 1.00 96.00 91 VAL A CA 1
ATOM 678 C C . VAL A 1 91 ? -9.456 -6.530 15.307 1.00 96.00 91 VAL A C 1
ATOM 680 O O . VAL A 1 91 ? -8.792 -7.037 16.215 1.00 96.00 91 VAL A O 1
ATOM 683 N N . SER A 1 92 ? -10.480 -7.169 14.743 1.00 92.62 92 SER A N 1
ATOM 684 C CA . SER A 1 92 ? -10.845 -8.546 15.067 1.00 92.62 92 SER A CA 1
ATOM 685 C C . SER A 1 92 ? -10.108 -9.579 14.223 1.00 92.62 92 SER A C 1
ATOM 687 O O . SER A 1 92 ? -10.202 -10.753 14.570 1.00 92.62 92 SER A O 1
ATOM 689 N N . TYR A 1 93 ? -9.360 -9.177 13.192 1.00 93.19 93 TYR A N 1
ATOM 690 C CA . TYR A 1 93 ? -8.659 -10.079 12.268 1.00 93.19 93 TYR A CA 1
ATOM 691 C C . TYR A 1 93 ? -9.630 -11.072 11.608 1.00 93.19 93 TYR A C 1
ATOM 693 O O . TYR A 1 93 ? -9.316 -12.238 11.388 1.00 93.19 93 TYR A O 1
ATOM 701 N N . SER A 1 94 ? -10.862 -10.633 11.345 1.00 88.00 94 SER A N 1
ATOM 702 C CA . SER A 1 94 ? -11.839 -11.431 10.590 1.00 88.00 94 SER A CA 1
ATOM 703 C C . SER A 1 94 ? -11.631 -11.315 9.078 1.00 88.00 94 SER A C 1
ATOM 705 O O . SER A 1 94 ? -12.170 -12.123 8.327 1.00 88.00 94 SER A O 1
ATOM 707 N N . ASN A 1 95 ? -10.812 -10.353 8.642 1.00 84.00 95 ASN A N 1
ATOM 708 C CA . ASN A 1 95 ? -10.334 -10.209 7.275 1.00 84.00 95 ASN A CA 1
ATOM 709 C C . ASN A 1 95 ? -8.796 -10.168 7.280 1.00 84.00 95 ASN A C 1
ATOM 711 O O . ASN A 1 95 ? -8.210 -9.227 7.818 1.00 84.00 95 ASN A O 1
ATOM 715 N N . SER A 1 96 ? -8.164 -11.174 6.668 1.00 84.06 96 SER A N 1
ATOM 716 C CA . SER A 1 96 ? -6.702 -11.319 6.604 1.00 84.06 96 SER A CA 1
ATOM 717 C C . SER A 1 96 ? -6.002 -10.194 5.840 1.00 84.06 96 SER A C 1
ATOM 719 O O . SER A 1 96 ? -4.823 -9.943 6.066 1.00 84.06 96 SER A O 1
ATOM 721 N N . ASP A 1 97 ? -6.717 -9.493 4.959 1.00 84.88 97 ASP A N 1
ATOM 722 C CA . ASP A 1 97 ? -6.158 -8.403 4.154 1.00 84.88 97 ASP A CA 1
ATOM 723 C C . ASP A 1 97 ? -6.169 -7.055 4.899 1.00 84.88 97 ASP A C 1
ATOM 725 O O . ASP A 1 97 ? -5.589 -6.078 4.425 1.00 84.88 97 ASP A O 1
ATOM 729 N N . LEU A 1 98 ? -6.832 -6.979 6.062 1.00 86.44 98 LEU A N 1
ATOM 730 C CA . LEU A 1 98 ? -7.072 -5.739 6.813 1.00 86.44 98 LEU A CA 1
ATOM 731 C C . LEU A 1 98 ? -6.592 -5.797 8.274 1.00 86.44 98 LEU A C 1
ATOM 733 O O . LEU A 1 98 ? -6.985 -4.951 9.072 1.00 86.44 98 LEU A O 1
ATOM 737 N N . GLU A 1 99 ? -5.770 -6.774 8.655 1.00 93.75 99 GLU A N 1
ATOM 738 C CA . GLU A 1 99 ? -5.369 -6.983 10.054 1.00 93.75 99 GLU A CA 1
ATOM 739 C C . GLU A 1 99 ? -4.639 -5.770 10.657 1.00 93.75 99 GLU A C 1
ATOM 741 O O . GLU A 1 99 ? -3.553 -5.383 10.220 1.00 93.75 99 GLU A O 1
ATOM 746 N N . MET A 1 100 ? -5.228 -5.177 11.701 1.00 93.38 100 MET A N 1
ATOM 747 C CA . MET A 1 100 ? -4.686 -4.011 12.407 1.00 93.38 100 MET A CA 1
ATOM 748 C C . MET A 1 100 ? -4.895 -4.132 13.923 1.00 93.38 100 MET A C 1
ATOM 750 O O . MET A 1 100 ? -5.955 -4.574 14.350 1.00 93.38 100 MET A O 1
ATOM 754 N N . PRO A 1 101 ? -3.975 -3.667 14.785 1.00 92.62 101 PRO A N 1
ATOM 755 C CA . PRO A 1 101 ? -2.678 -3.075 14.462 1.00 92.62 101 PRO A CA 1
ATOM 756 C C . PRO A 1 101 ? -1.659 -4.110 13.953 1.00 92.62 101 PRO A C 1
ATOM 758 O O . PRO A 1 101 ? -1.656 -5.240 14.427 1.00 92.62 101 PRO A O 1
ATOM 761 N N . PRO A 1 102 ? -0.702 -3.725 13.090 1.00 87.75 102 PRO A N 1
ATOM 762 C CA . PRO A 1 102 ? 0.195 -4.671 12.415 1.00 87.75 102 PRO A CA 1
ATOM 763 C C . PRO A 1 102 ? 1.158 -5.408 13.358 1.00 87.75 102 PRO A C 1
ATOM 765 O O . PRO A 1 102 ? 1.690 -6.455 13.010 1.00 87.75 102 PRO A O 1
ATOM 768 N N . LYS A 1 103 ? 1.426 -4.848 14.546 1.00 85.81 103 LYS A N 1
ATOM 769 C CA . LYS A 1 103 ? 2.352 -5.443 15.522 1.00 85.81 103 LYS A CA 1
ATOM 770 C C . LYS A 1 103 ? 1.659 -6.468 16.414 1.00 85.81 103 LYS A C 1
ATOM 772 O O . LYS A 1 103 ? 2.148 -7.579 16.556 1.00 85.81 103 LYS A O 1
ATOM 777 N N . ASN A 1 104 ? 0.561 -6.069 17.055 1.00 87.38 104 ASN A N 1
ATOM 778 C CA . ASN A 1 104 ? -0.143 -6.882 18.041 1.00 87.38 104 ASN A CA 1
ATOM 779 C C . ASN A 1 104 ? -1.645 -6.635 17.937 1.00 87.38 104 ASN A C 1
ATOM 781 O O . ASN A 1 104 ? -2.084 -5.484 17.995 1.00 87.38 104 ASN A O 1
ATOM 785 N N . ARG A 1 105 ? -2.418 -7.724 17.880 1.00 91.06 105 ARG A N 1
ATOM 786 C CA . ARG A 1 105 ? -3.880 -7.677 17.919 1.00 91.06 105 ARG A CA 1
ATOM 787 C C . ARG A 1 105 ? -4.363 -7.037 19.220 1.00 91.06 105 ARG A C 1
ATOM 789 O O . ARG A 1 105 ? -3.834 -7.311 20.300 1.00 91.06 105 ARG A O 1
ATOM 796 N N . LEU A 1 106 ? -5.406 -6.218 19.116 1.00 94.44 106 LEU A N 1
ATOM 797 C CA . LEU A 1 106 ? -6.050 -5.603 20.274 1.00 94.44 106 LEU A CA 1
ATOM 798 C C . LEU A 1 106 ? -6.610 -6.668 21.239 1.00 94.44 106 LEU A C 1
ATOM 800 O O . LEU A 1 106 ? -7.180 -7.669 20.796 1.00 94.44 106 LEU A O 1
ATOM 804 N N . PRO A 1 107 ? -6.525 -6.450 22.565 1.00 94.81 107 PRO A N 1
ATOM 805 C CA . PRO A 1 107 ? -7.179 -7.318 23.537 1.00 94.81 107 PRO A CA 1
ATOM 806 C C . PRO A 1 107 ? -8.695 -7.381 23.316 1.00 94.81 107 PRO A C 1
ATOM 808 O O . PRO A 1 107 ? -9.333 -6.373 23.000 1.00 94.81 107 PRO A O 1
ATOM 811 N N . ALA A 1 108 ? -9.300 -8.542 23.579 1.00 95.62 108 ALA A N 1
ATOM 812 C CA . ALA A 1 108 ? -10.738 -8.755 23.392 1.00 95.62 108 ALA A CA 1
ATOM 813 C C . ALA A 1 108 ? -11.614 -7.739 24.155 1.00 95.62 108 ALA A C 1
ATOM 815 O O . ALA A 1 108 ? -12.681 -7.358 23.676 1.00 95.62 108 ALA A O 1
ATOM 816 N N . SER A 1 109 ? -11.155 -7.247 25.312 1.00 96.19 109 SER A N 1
ATOM 817 C CA . SER A 1 109 ? -11.842 -6.196 26.075 1.00 96.19 109 SER A CA 1
ATOM 818 C C . SER A 1 109 ? -11.912 -4.863 25.321 1.00 96.19 109 SER A C 1
ATOM 820 O O . SER A 1 109 ? -12.964 -4.231 25.292 1.00 96.19 109 SER A O 1
ATOM 822 N N . LYS A 1 110 ? -10.830 -4.453 24.649 1.00 97.00 110 LYS A N 1
ATOM 823 C CA . LYS A 1 110 ? -10.776 -3.226 23.839 1.00 97.00 110 LYS A CA 1
ATOM 824 C C . LYS A 1 110 ? -11.656 -3.346 22.592 1.00 97.00 110 LYS A C 1
ATOM 826 O O . LYS A 1 110 ? -12.413 -2.427 22.291 1.00 97.00 110 LYS A O 1
ATOM 831 N N . ILE A 1 111 ? -11.637 -4.507 21.933 1.00 97.31 111 ILE A N 1
ATOM 832 C CA . ILE A 1 111 ? -12.533 -4.809 20.802 1.00 97.31 111 ILE A CA 1
ATOM 833 C C . ILE A 1 111 ? -14.000 -4.750 21.251 1.00 97.31 111 ILE A C 1
ATOM 835 O O . ILE A 1 111 ? -14.837 -4.173 20.559 1.00 97.31 111 ILE A O 1
ATOM 839 N N . LYS A 1 112 ? -14.320 -5.277 22.441 1.00 97.88 112 LYS A N 1
ATOM 840 C CA . LYS A 1 112 ? -15.667 -5.183 23.017 1.00 97.88 112 LYS A CA 1
ATOM 841 C C . LYS A 1 112 ? -16.094 -3.728 23.227 1.00 97.88 112 LYS A C 1
ATOM 843 O O . LYS A 1 112 ? -17.226 -3.396 22.891 1.00 97.88 112 LYS A O 1
ATOM 848 N N . HIS A 1 113 ? -15.207 -2.860 23.720 1.00 98.25 113 HIS A N 1
ATOM 849 C CA . HIS A 1 113 ? -15.527 -1.439 23.863 1.00 98.25 113 HIS A CA 1
ATOM 850 C C . HIS A 1 113 ? -15.826 -0.769 22.521 1.00 98.25 113 HIS A C 1
ATOM 852 O O . HIS A 1 113 ? -16.827 -0.060 22.438 1.00 98.25 113 HIS A O 1
ATOM 858 N N . LEU A 1 114 ? -15.029 -1.044 21.480 1.00 98.00 114 LEU A N 1
ATOM 859 C CA . LEU A 1 114 ? -15.294 -0.558 20.120 1.00 98.00 114 LEU A CA 1
ATOM 860 C C . LEU A 1 114 ? -16.654 -1.037 19.611 1.00 98.00 114 LEU A C 1
ATOM 862 O O . LEU A 1 114 ? -17.453 -0.226 19.155 1.00 98.00 114 LEU A O 1
ATOM 866 N N . LYS A 1 115 ? -16.956 -2.331 19.759 1.00 98.19 115 LYS A N 1
ATOM 867 C CA . LYS A 1 115 ? -18.241 -2.907 19.348 1.00 98.19 115 LYS A CA 1
ATOM 868 C C . LYS A 1 115 ? -19.426 -2.264 20.057 1.00 98.19 115 LYS A C 1
ATOM 870 O O . LYS A 1 115 ? -20.391 -1.889 19.398 1.00 98.19 115 LYS A O 1
ATOM 875 N N . SER A 1 116 ? -19.342 -2.089 21.373 1.00 98.12 116 SER A N 1
ATOM 876 C CA . SER A 1 116 ? -20.376 -1.398 22.144 1.00 98.12 116 SER A CA 1
ATOM 877 C C . SER A 1 116 ? -20.534 0.058 21.715 1.00 98.12 116 SER A C 1
ATOM 879 O O . SER A 1 116 ? -21.654 0.511 21.527 1.00 98.12 116 SER A O 1
ATOM 881 N N . TRP A 1 117 ? -19.437 0.783 21.507 1.00 98.00 117 TRP A N 1
ATOM 882 C CA . TRP A 1 117 ? -19.491 2.178 21.076 1.00 98.00 117 TRP A CA 1
ATOM 883 C C . TRP A 1 117 ? -20.106 2.357 19.688 1.00 98.00 117 TRP A C 1
ATOM 885 O O . TRP A 1 117 ? -20.966 3.219 19.515 1.00 98.00 117 TRP A O 1
ATOM 895 N N . ILE A 1 118 ? -19.752 1.504 18.726 1.00 98.06 118 ILE A N 1
ATOM 896 C CA . ILE A 1 118 ? -20.359 1.533 17.391 1.00 98.06 118 ILE A CA 1
ATOM 897 C C . ILE A 1 118 ? -21.854 1.212 17.479 1.00 98.06 118 ILE A C 1
ATOM 899 O O . ILE A 1 118 ? -22.658 1.929 16.888 1.00 98.06 118 ILE A O 1
ATOM 903 N N . ALA A 1 119 ? -22.244 0.212 18.278 1.00 97.75 119 ALA A N 1
ATOM 904 C CA . ALA A 1 119 ? -23.650 -0.148 18.483 1.00 97.75 119 ALA A CA 1
ATOM 905 C C . ALA A 1 119 ? -24.478 0.991 19.108 1.00 97.75 119 ALA A C 1
ATOM 907 O O . ALA A 1 119 ? -25.670 1.100 18.839 1.00 97.75 119 ALA A O 1
ATOM 908 N N . MET A 1 120 ? -23.853 1.870 19.901 1.00 96.50 120 MET A N 1
ATOM 909 C CA . MET A 1 120 ? -24.482 3.082 20.448 1.00 96.50 120 MET A CA 1
ATOM 910 C C . MET A 1 120 ? -24.621 4.225 19.425 1.00 96.50 120 MET A C 1
ATOM 912 O O . MET A 1 120 ? -25.058 5.315 19.785 1.00 96.50 120 MET A O 1
ATOM 916 N N . GLY A 1 121 ? -24.240 4.010 18.163 1.00 95.62 121 GLY A N 1
ATOM 917 C CA . GLY A 1 121 ? -24.248 5.041 17.123 1.00 95.62 121 GLY A CA 1
ATOM 918 C C . GLY A 1 121 ? -22.945 5.837 17.029 1.00 95.62 121 GLY A C 1
ATOM 919 O O . GLY A 1 121 ? -22.956 6.945 16.503 1.00 95.62 121 GLY A O 1
ATOM 920 N N . ALA A 1 122 ? -21.840 5.293 17.553 1.00 96.25 122 ALA A N 1
ATOM 921 C CA . ALA A 1 122 ? -20.518 5.918 17.572 1.00 96.25 122 ALA A CA 1
ATOM 922 C C . ALA A 1 122 ? -20.504 7.407 18.015 1.00 96.25 122 ALA A C 1
ATOM 924 O O . ALA A 1 122 ? -19.986 8.253 17.280 1.00 96.25 122 ALA A O 1
ATOM 925 N N . PRO A 1 123 ? -21.048 7.772 19.201 1.00 96.06 123 PRO A N 1
ATOM 926 C CA . PRO A 1 123 ? -21.032 9.160 19.669 1.00 96.06 123 PRO A CA 1
ATOM 927 C C . PRO A 1 123 ? -19.600 9.694 19.784 1.00 96.06 123 PRO A C 1
ATOM 929 O O . PRO A 1 123 ? -18.762 9.082 20.444 1.00 96.06 123 PRO A O 1
ATOM 932 N N . ASP A 1 124 ? -19.317 10.825 19.143 1.00 94.88 124 ASP A N 1
ATOM 933 C CA . ASP A 1 124 ? -17.974 11.399 19.057 1.00 94.88 124 ASP A CA 1
ATOM 934 C C . ASP A 1 124 ? -18.055 12.937 19.085 1.00 94.88 124 ASP A C 1
ATOM 936 O O . ASP A 1 124 ? -18.634 1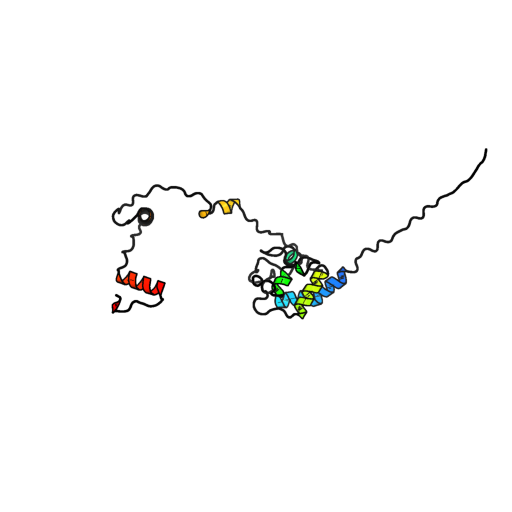3.524 18.167 1.00 94.88 124 ASP A O 1
ATOM 940 N N . PRO A 1 125 ? -17.492 13.617 20.105 1.00 92.56 125 PRO A N 1
ATOM 941 C CA . PRO A 1 125 ? -17.551 15.076 20.213 1.00 92.56 125 PRO A CA 1
ATOM 942 C C . PRO A 1 125 ? -16.564 15.792 19.278 1.00 92.56 125 PRO A C 1
ATOM 944 O O . PRO A 1 125 ? -16.527 17.024 19.242 1.00 92.56 125 PRO A O 1
ATOM 947 N N . ARG A 1 126 ? -15.696 15.058 18.569 1.00 90.94 126 ARG A N 1
ATOM 948 C CA . ARG A 1 126 ? -14.608 15.621 17.760 1.00 90.94 126 ARG A CA 1
ATOM 949 C C . ARG A 1 126 ? -15.119 16.058 16.397 1.00 90.94 126 ARG A C 1
ATOM 951 O O . ARG A 1 126 ? -14.896 15.402 15.380 1.00 90.94 126 ARG A O 1
ATOM 958 N N . GLU A 1 127 ? -15.752 17.216 16.369 1.00 75.88 127 GLU A N 1
ATOM 959 C CA . GLU A 1 127 ? -16.086 17.895 15.123 1.00 75.88 127 GLU A CA 1
ATOM 960 C C . GLU A 1 127 ? -14.798 18.377 14.439 1.00 75.88 127 GLU A C 1
ATOM 962 O O . GLU A 1 127 ? -13.945 19.025 15.048 1.00 75.88 127 GLU A O 1
ATOM 967 N N . SER A 1 128 ? -14.615 18.058 13.160 1.00 65.31 128 SER A N 1
ATOM 968 C CA . SER A 1 128 ? -13.493 18.578 12.375 1.00 65.31 128 SER A CA 1
ATOM 969 C C . SER A 1 128 ? -13.970 18.982 10.995 1.00 65.31 128 SER A C 1
ATOM 971 O O . SER A 1 128 ? -14.626 18.218 10.296 1.00 65.31 128 SER A O 1
ATOM 973 N N . LYS A 1 129 ? -13.591 20.188 10.562 1.00 54.00 129 LYS A N 1
ATOM 974 C CA . LYS A 1 129 ? -13.794 20.665 9.188 1.00 54.00 129 LYS A CA 1
ATOM 975 C C . LYS A 1 129 ? -12.804 19.977 8.244 1.00 54.00 129 LYS A C 1
ATOM 977 O O . LYS A 1 129 ? -11.975 20.640 7.625 1.00 54.00 129 LYS A O 1
ATOM 982 N N . VAL A 1 130 ? -12.837 18.652 8.155 1.00 53.59 130 VAL A N 1
ATOM 983 C CA . VAL A 1 130 ? -12.065 17.946 7.135 1.00 53.59 130 VAL A CA 1
ATOM 984 C C . VAL A 1 130 ? -12.769 18.213 5.809 1.00 53.59 130 VAL A C 1
ATOM 986 O O . VAL A 1 130 ? -13.929 17.847 5.617 1.00 53.59 130 VAL A O 1
ATOM 989 N N . LYS A 1 131 ? -12.095 18.918 4.892 1.00 49.72 131 LYS A N 1
ATOM 990 C CA . LYS A 1 131 ? -12.544 18.977 3.498 1.00 49.72 131 LYS A CA 1
ATOM 991 C C . LYS A 1 131 ? -12.626 17.532 3.020 1.00 49.72 131 LYS A C 1
ATOM 993 O O . LYS A 1 131 ? -11.599 16.865 3.015 1.00 49.72 131 LYS A O 1
ATOM 998 N N . LYS A 1 132 ? -13.813 17.069 2.612 1.00 50.06 132 LYS A N 1
ATOM 999 C CA . LYS A 1 132 ? -13.965 15.828 1.842 1.00 50.06 132 LYS A CA 1
ATOM 1000 C C . LYS A 1 132 ? -13.061 15.921 0.613 1.00 50.06 132 LYS A C 1
ATOM 1002 O O . LYS A 1 132 ? -13.451 16.475 -0.409 1.00 50.06 132 LYS A O 1
ATOM 1007 N N . THR A 1 133 ? -11.836 15.433 0.718 1.00 52.00 133 THR A N 1
ATOM 1008 C CA . THR A 1 133 ? -10.970 15.193 -0.426 1.00 52.00 133 THR A CA 1
ATOM 1009 C C . THR A 1 133 ? -11.197 13.753 -0.811 1.00 52.00 133 THR A C 1
ATOM 1011 O O . THR A 1 133 ? -10.382 12.885 -0.525 1.00 52.00 133 THR A O 1
ATOM 1014 N N . THR A 1 134 ? -12.347 13.480 -1.423 1.00 54.69 134 THR A N 1
ATOM 1015 C CA . THR A 1 134 ? -12.470 12.277 -2.239 1.00 54.69 134 THR A CA 1
ATOM 1016 C C . THR A 1 134 ? -11.358 12.391 -3.282 1.00 54.69 134 THR A C 1
ATOM 1018 O O . THR A 1 134 ? -11.319 13.420 -3.966 1.00 54.69 134 THR A O 1
ATOM 1021 N N . PRO A 1 135 ? -10.415 11.438 -3.385 1.00 58.25 135 PRO A N 1
ATOM 1022 C CA . PRO A 1 135 ? -9.425 11.472 -4.446 1.00 58.25 135 PRO A CA 1
ATOM 1023 C C . PRO A 1 135 ? -10.183 11.503 -5.771 1.00 58.25 135 PRO A C 1
ATOM 1025 O O . PRO A 1 135 ? -10.816 10.525 -6.166 1.00 58.25 135 PRO A O 1
ATOM 1028 N N . GLN A 1 136 ? -10.213 12.661 -6.427 1.00 64.81 136 GLN A N 1
ATOM 1029 C CA . GLN A 1 136 ? -10.884 12.786 -7.707 1.00 64.81 136 GLN A CA 1
ATOM 1030 C C . GLN A 1 136 ? -9.969 12.135 -8.739 1.00 64.81 136 GLN A C 1
ATOM 1032 O O . GLN A 1 136 ? -9.033 12.754 -9.244 1.00 64.81 136 GLN A O 1
ATOM 1037 N N . ILE A 1 137 ? -10.205 10.850 -9.001 1.00 73.94 137 ILE A N 1
ATOM 1038 C CA . ILE A 1 137 ? -9.516 10.131 -10.065 1.00 73.94 137 ILE A CA 1
ATOM 1039 C C . ILE A 1 137 ? -9.945 10.769 -11.385 1.00 73.94 137 ILE A C 1
ATOM 1041 O O . ILE A 1 137 ? -11.095 10.654 -11.812 1.00 73.94 137 ILE A O 1
ATOM 1045 N N . ASP A 1 138 ? -9.012 11.454 -12.040 1.00 84.69 138 ASP A N 1
ATOM 1046 C CA . ASP A 1 138 ? -9.233 11.977 -13.381 1.00 84.69 138 ASP A CA 1
ATOM 1047 C C . ASP A 1 138 ? -9.153 10.827 -14.390 1.00 84.69 138 ASP A C 1
ATOM 1049 O O . ASP A 1 138 ? -8.087 10.477 -14.907 1.00 84.69 138 ASP A O 1
ATOM 1053 N N . LEU A 1 139 ? -10.310 10.230 -14.675 1.00 87.69 139 LEU A N 1
ATOM 1054 C CA . LEU A 1 139 ? -10.439 9.162 -15.664 1.00 87.69 139 LEU A CA 1
ATOM 1055 C C . LEU A 1 139 ? -10.032 9.621 -17.072 1.00 87.69 139 LEU A C 1
ATOM 1057 O O . LEU A 1 139 ? -9.586 8.798 -17.870 1.00 87.69 139 LEU A O 1
ATOM 1061 N N . ASN A 1 140 ? -10.154 10.914 -17.399 1.00 89.69 140 ASN A N 1
ATOM 1062 C CA . ASN A 1 140 ? -9.720 11.428 -18.698 1.00 89.69 140 ASN A CA 1
ATOM 1063 C C . ASN A 1 140 ? -8.198 11.408 -18.806 1.00 89.69 140 ASN A C 1
ATOM 1065 O O . ASN A 1 140 ? -7.672 10.927 -19.807 1.00 89.69 140 ASN A O 1
ATOM 1069 N N . LYS A 1 141 ? -7.496 11.855 -17.763 1.00 90.06 141 LYS A N 1
ATOM 1070 C CA . LYS A 1 141 ? -6.034 11.763 -17.693 1.00 90.06 141 LYS A CA 1
ATOM 1071 C C . LYS A 1 141 ? -5.563 10.312 -17.636 1.00 90.06 141 LYS A C 1
ATOM 1073 O O . LYS A 1 141 ? -4.619 9.956 -18.332 1.00 90.06 141 LYS A O 1
ATOM 1078 N N . GLY A 1 142 ? -6.247 9.461 -16.870 1.00 90.12 142 GLY A N 1
ATOM 1079 C CA . GLY A 1 142 ? -5.955 8.028 -16.801 1.00 90.12 142 GLY A CA 1
ATOM 1080 C C . GLY A 1 142 ? -6.024 7.357 -18.173 1.00 90.12 142 GLY A C 1
ATOM 1081 O O . GLY A 1 142 ? -5.108 6.629 -18.546 1.00 90.12 142 GLY A O 1
ATOM 1082 N N . ARG A 1 143 ? -7.047 7.682 -18.976 1.00 92.81 143 ARG A N 1
ATOM 1083 C CA . ARG A 1 143 ? -7.180 7.176 -20.349 1.00 92.81 143 ARG A CA 1
ATOM 1084 C C . ARG A 1 143 ? -5.993 7.525 -21.245 1.00 92.81 143 ARG A C 1
ATOM 1086 O O . ARG A 1 143 ? -5.729 6.757 -22.155 1.00 92.81 143 ARG A O 1
ATOM 1093 N N . GLN A 1 144 ? -5.263 8.615 -20.997 1.00 93.75 144 GLN A N 1
ATOM 1094 C CA . GLN A 1 144 ? -4.107 9.031 -21.810 1.00 93.75 144 GLN A CA 1
ATOM 1095 C C . GLN A 1 144 ? -2.833 8.208 -21.552 1.00 93.75 144 GLN A C 1
ATOM 1097 O O . GLN A 1 144 ? -1.829 8.411 -22.233 1.00 93.75 144 GLN A O 1
ATOM 1102 N N . PHE A 1 145 ? -2.835 7.295 -20.577 1.00 94.00 145 PHE A N 1
ATOM 1103 C CA . PHE A 1 145 ? -1.684 6.439 -20.311 1.00 94.00 145 PHE A CA 1
ATOM 1104 C C . PHE A 1 145 ? -1.380 5.526 -21.511 1.00 94.00 145 PHE A C 1
ATOM 1106 O O . PHE A 1 145 ? -2.294 5.004 -22.149 1.00 94.00 145 PHE A O 1
ATOM 1113 N N . TRP A 1 146 ? -0.094 5.324 -21.818 1.00 90.31 146 TRP A N 1
ATOM 1114 C CA . TRP A 1 146 ? 0.361 4.725 -23.082 1.00 90.31 146 TRP A CA 1
ATOM 1115 C C . TRP A 1 146 ? -0.252 3.348 -23.386 1.00 90.31 146 TRP A C 1
ATOM 1117 O O . TRP A 1 146 ? -0.513 3.049 -24.547 1.00 90.31 146 TRP A O 1
ATOM 1127 N N . SER A 1 147 ? -0.519 2.524 -22.366 1.00 93.88 147 SER A N 1
ATOM 1128 C CA . SER A 1 147 ? -1.070 1.172 -22.537 1.00 93.88 147 SER A CA 1
ATOM 1129 C C . SER A 1 147 ? -2.584 1.142 -22.768 1.00 93.88 147 SER A C 1
ATOM 1131 O O . SER A 1 147 ? -3.120 0.097 -23.122 1.00 93.88 147 SER A O 1
ATOM 1133 N N . PHE A 1 148 ? -3.280 2.263 -22.552 1.00 94.44 148 PHE A N 1
ATOM 1134 C CA . PHE A 1 148 ? -4.712 2.420 -22.837 1.00 94.44 148 PHE A CA 1
ATOM 1135 C C . PHE A 1 148 ? -4.975 3.138 -24.164 1.00 94.44 148 PHE A C 1
ATOM 1137 O O . PHE A 1 148 ? -6.129 3.334 -24.544 1.00 94.44 148 PHE A O 1
ATOM 1144 N N . GLN A 1 149 ? -3.917 3.532 -24.870 1.00 93.25 149 GLN A N 1
ATOM 1145 C CA . GLN A 1 149 ? -4.001 4.102 -26.205 1.00 93.25 149 GLN A CA 1
ATOM 1146 C C . GLN A 1 149 ? -3.847 2.996 -27.259 1.00 93.25 149 GLN A C 1
ATOM 1148 O O . GLN A 1 149 ? -3.094 2.042 -27.043 1.00 93.25 149 GLN A O 1
ATOM 1153 N N . PRO A 1 150 ? -4.539 3.093 -28.407 1.00 94.06 150 PRO A N 1
ATOM 1154 C CA . PRO A 1 150 ? -4.335 2.149 -29.497 1.00 94.06 150 PRO A CA 1
ATOM 1155 C C . PRO A 1 150 ? -2.877 2.223 -29.989 1.00 94.06 150 PRO A C 1
ATOM 1157 O O . PRO A 1 150 ? -2.349 3.328 -30.144 1.00 94.06 150 PRO A O 1
ATOM 1160 N N . PRO A 1 151 ? -2.215 1.083 -30.265 1.00 91.19 151 PRO A N 1
ATOM 1161 C CA . PRO A 1 151 ? -0.868 1.087 -30.821 1.00 91.19 151 PRO A CA 1
ATOM 1162 C C . PRO A 1 151 ? -0.815 1.853 -32.145 1.00 91.19 151 PRO A C 1
ATOM 1164 O O . PRO A 1 151 ? -1.634 1.633 -33.038 1.00 91.19 151 PRO A O 1
ATOM 1167 N N . VAL A 1 152 ? 0.177 2.730 -32.285 1.00 90.56 152 VAL A N 1
ATOM 1168 C CA . VAL A 1 152 ? 0.414 3.496 -33.513 1.00 90.56 152 VAL A CA 1
ATOM 1169 C C . VAL A 1 152 ? 1.578 2.868 -34.271 1.00 90.56 152 VAL A C 1
ATOM 1171 O O . VAL A 1 152 ? 2.632 2.593 -33.697 1.00 90.56 152 VAL A O 1
ATOM 1174 N N . ALA A 1 153 ? 1.396 2.637 -35.571 1.00 90.12 153 ALA A N 1
ATOM 1175 C CA . ALA A 1 153 ? 2.471 2.166 -36.434 1.00 90.12 153 ALA A CA 1
ATOM 1176 C C . ALA A 1 153 ? 3.448 3.314 -36.725 1.00 90.12 153 ALA A C 1
ATOM 1178 O O . ALA A 1 153 ? 3.066 4.328 -37.310 1.00 90.12 153 ALA A O 1
ATOM 1179 N N . TYR A 1 154 ? 4.714 3.139 -36.348 1.00 90.12 154 TYR A N 1
ATOM 1180 C CA . TYR A 1 154 ? 5.781 4.088 -36.659 1.00 90.12 154 TYR A CA 1
ATOM 1181 C C . TYR A 1 154 ? 6.624 3.599 -37.842 1.00 90.12 154 TYR A C 1
ATOM 1183 O O . TYR A 1 154 ? 6.887 2.397 -37.953 1.00 90.12 154 TYR A O 1
ATOM 1191 N N . PRO A 1 155 ? 7.080 4.506 -38.726 1.00 94.25 155 PRO A N 1
ATOM 1192 C CA . PRO A 1 155 ? 7.993 4.140 -39.799 1.00 94.25 155 PRO A CA 1
ATOM 1193 C C . PRO A 1 155 ? 9.310 3.627 -39.212 1.00 94.25 155 PRO A C 1
ATOM 1195 O O . PRO A 1 155 ? 9.859 4.219 -38.285 1.00 94.25 155 PRO A O 1
ATOM 1198 N N . ILE A 1 156 ? 9.823 2.530 -39.772 1.00 94.88 156 ILE A N 1
ATOM 1199 C CA . ILE A 1 156 ? 11.071 1.912 -39.316 1.00 94.88 156 ILE A CA 1
ATOM 1200 C C . ILE A 1 156 ? 12.245 2.854 -39.641 1.00 94.88 156 ILE A C 1
ATOM 1202 O O . ILE A 1 156 ? 12.453 3.171 -40.819 1.00 94.88 156 ILE A O 1
ATOM 1206 N N . PRO A 1 157 ? 13.035 3.288 -38.641 1.00 95.12 157 PRO A N 1
ATOM 1207 C CA . PRO A 1 157 ? 14.178 4.157 -38.863 1.00 95.12 157 PRO A CA 1
ATOM 1208 C C . PRO A 1 157 ? 15.259 3.497 -39.719 1.00 95.12 157 PRO A C 1
ATOM 1210 O O . PRO A 1 157 ? 15.447 2.276 -39.717 1.00 95.12 157 PRO A O 1
ATOM 1213 N N . LYS A 1 158 ? 16.013 4.336 -40.430 1.00 94.81 158 LYS A N 1
ATOM 1214 C CA . LYS A 1 158 ? 17.203 3.943 -41.189 1.00 94.81 158 LYS A CA 1
ATOM 1215 C C . LYS A 1 158 ? 18.435 4.550 -40.504 1.00 94.81 158 LYS A C 1
ATOM 1217 O O . LYS A 1 158 ? 18.806 5.665 -40.867 1.00 94.81 158 LYS A O 1
ATOM 1222 N N . PRO A 1 159 ? 19.003 3.882 -39.482 1.00 94.31 159 PRO A N 1
ATOM 1223 C CA . PRO A 1 159 ? 20.242 4.332 -38.847 1.00 94.31 159 PRO A CA 1
ATOM 1224 C C . PRO A 1 159 ? 21.404 4.336 -39.850 1.00 94.31 159 PRO A C 1
ATOM 1226 O O . PRO A 1 159 ? 21.315 3.708 -40.911 1.00 94.31 159 PRO A O 1
ATOM 1229 N N . ARG A 1 160 ? 22.483 5.054 -39.526 1.00 93.38 160 ARG A N 1
ATOM 1230 C CA . ARG A 1 160 ? 23.676 5.161 -40.377 1.00 93.38 160 ARG A CA 1
ATOM 1231 C C . ARG A 1 160 ? 24.384 3.818 -40.509 1.00 93.38 160 ARG A C 1
ATOM 1233 O O . ARG A 1 160 ? 24.778 3.461 -41.617 1.00 93.38 160 ARG A O 1
ATOM 1240 N N . ASP A 1 161 ? 24.522 3.079 -39.410 1.00 91.12 161 ASP A N 1
ATOM 1241 C CA . ASP A 1 161 ? 25.042 1.712 -39.442 1.00 91.12 161 ASP A CA 1
ATOM 1242 C C . ASP A 1 161 ? 23.904 0.696 -39.641 1.00 91.12 161 ASP A C 1
ATOM 1244 O O . ASP A 1 161 ? 23.034 0.504 -38.792 1.00 91.12 161 ASP A O 1
ATOM 1248 N N . LEU A 1 162 ? 23.908 0.032 -40.798 1.00 90.94 162 LEU A N 1
ATOM 1249 C CA . LEU A 1 162 ? 22.919 -0.989 -41.147 1.00 90.94 162 LEU A CA 1
ATOM 1250 C C . LEU A 1 162 ? 23.352 -2.414 -40.775 1.00 90.94 162 LEU A C 1
ATOM 1252 O O . LEU A 1 162 ? 22.537 -3.324 -40.911 1.00 90.94 162 LEU A O 1
ATOM 1256 N N . ALA A 1 163 ? 24.596 -2.619 -40.336 1.00 91.62 163 ALA A N 1
ATOM 1257 C CA . ALA A 1 163 ? 25.148 -3.935 -40.023 1.00 91.62 163 ALA A CA 1
ATOM 1258 C C . ALA A 1 163 ? 24.916 -4.352 -38.563 1.00 91.62 163 ALA A C 1
ATOM 1260 O O . ALA A 1 163 ? 24.808 -5.543 -38.285 1.00 91.62 163 ALA A O 1
ATOM 1261 N N . TRP A 1 164 ? 24.835 -3.394 -37.635 1.00 91.94 164 TRP A N 1
ATOM 1262 C CA . TRP A 1 164 ? 24.612 -3.677 -36.212 1.00 91.94 164 TRP A CA 1
ATOM 1263 C C . TRP A 1 164 ? 23.199 -4.204 -35.867 1.00 91.94 164 TRP A C 1
ATOM 1265 O O . TRP A 1 164 ? 23.108 -5.133 -35.062 1.00 91.94 164 TRP A O 1
ATOM 1275 N N . PRO A 1 165 ? 22.090 -3.666 -36.422 1.00 94.19 165 PRO A N 1
ATOM 1276 C CA . PRO A 1 165 ? 20.745 -4.125 -36.068 1.00 94.19 165 PRO A CA 1
ATOM 1277 C C . PRO A 1 165 ? 20.449 -5.555 -36.553 1.00 94.19 165 PRO A C 1
ATOM 1279 O O . PRO A 1 165 ? 20.527 -5.824 -37.750 1.00 94.19 165 PRO A O 1
ATOM 1282 N N . ASN A 1 166 ? 19.996 -6.452 -35.668 1.00 92.81 166 ASN A N 1
ATOM 1283 C CA . ASN A 1 166 ? 19.583 -7.814 -36.045 1.00 92.81 166 ASN A CA 1
ATOM 1284 C C . ASN A 1 166 ? 18.116 -7.887 -36.491 1.00 92.81 166 ASN A C 1
ATOM 1286 O O . ASN A 1 166 ? 17.707 -8.821 -37.178 1.00 92.81 166 ASN A O 1
ATOM 1290 N N . ASN A 1 167 ? 17.297 -6.921 -36.075 1.00 94.50 167 ASN A N 1
ATOM 1291 C CA . ASN A 1 167 ? 15.872 -6.857 -36.386 1.00 94.50 167 ASN A CA 1
ATOM 1292 C C . ASN A 1 167 ? 15.387 -5.394 -36.479 1.00 94.50 167 ASN A C 1
ATOM 1294 O O . ASN A 1 167 ? 16.165 -4.446 -36.365 1.00 94.50 167 ASN A O 1
ATOM 1298 N N . ASN A 1 168 ? 14.085 -5.193 -36.704 1.00 94.06 168 ASN A N 1
ATOM 1299 C CA . ASN A 1 168 ? 13.517 -3.848 -36.826 1.00 94.06 168 ASN A CA 1
ATOM 1300 C C . ASN A 1 168 ? 13.505 -3.060 -35.509 1.00 94.06 168 ASN A C 1
ATOM 1302 O O . ASN A 1 168 ? 13.608 -1.841 -35.568 1.00 94.06 168 ASN A O 1
ATOM 1306 N N . ILE A 1 169 ? 13.418 -3.715 -34.348 1.00 94.06 169 ILE A N 1
ATOM 1307 C CA . ILE A 1 169 ? 13.464 -3.062 -33.028 1.00 94.06 169 ILE A CA 1
ATOM 1308 C C . ILE A 1 169 ? 14.852 -2.453 -32.806 1.00 94.06 169 ILE A C 1
ATOM 1310 O O . ILE A 1 169 ? 14.960 -1.284 -32.435 1.00 94.06 169 ILE A O 1
ATOM 1314 N N . ASP A 1 170 ? 15.909 -3.195 -33.140 1.00 95.31 170 ASP A N 1
ATOM 1315 C CA . ASP A 1 170 ? 17.293 -2.728 -33.023 1.00 95.31 170 ASP A CA 1
ATOM 1316 C C . ASP A 1 170 ? 17.544 -1.461 -33.858 1.00 95.31 170 ASP A C 1
ATOM 1318 O O . ASP A 1 170 ? 18.344 -0.613 -33.469 1.00 95.31 170 ASP A O 1
ATOM 1322 N N . ARG A 1 171 ? 16.819 -1.275 -34.973 1.00 96.25 171 ARG A N 1
ATOM 1323 C CA . ARG A 1 171 ? 16.901 -0.049 -35.786 1.00 96.25 171 ARG A CA 1
ATOM 1324 C C . ARG A 1 171 ? 16.380 1.177 -35.042 1.00 96.25 171 ARG A C 1
ATOM 1326 O O . ARG A 1 171 ? 16.960 2.249 -35.195 1.00 96.25 171 ARG A O 1
ATOM 1333 N N . PHE A 1 172 ? 15.320 1.038 -34.242 1.00 95.88 172 PHE A N 1
ATOM 1334 C CA . PHE A 1 172 ? 14.820 2.132 -33.400 1.00 95.88 172 PHE A CA 1
ATOM 1335 C C . PHE A 1 172 ? 15.814 2.471 -32.289 1.00 95.88 172 PHE A C 1
ATOM 1337 O O . PHE A 1 172 ? 16.087 3.647 -32.053 1.00 95.88 172 PHE A O 1
ATOM 1344 N N . ILE A 1 173 ? 16.394 1.450 -31.650 1.00 95.31 173 ILE A N 1
ATOM 1345 C CA . ILE A 1 173 ? 17.405 1.632 -30.601 1.00 95.31 173 ILE A CA 1
ATOM 1346 C C . ILE A 1 173 ? 18.634 2.337 -31.178 1.00 95.31 173 ILE A C 1
ATOM 1348 O O . ILE A 1 173 ? 19.052 3.369 -30.657 1.00 95.31 173 ILE A O 1
ATOM 1352 N N . LEU A 1 174 ? 19.183 1.822 -32.280 1.00 96.38 174 LEU A N 1
ATOM 1353 C CA . LEU A 1 174 ? 20.377 2.382 -32.899 1.00 96.38 174 LEU A CA 1
ATOM 1354 C C . LEU A 1 174 ? 20.145 3.804 -33.409 1.00 96.38 174 LEU A C 1
ATOM 1356 O O . LEU A 1 174 ? 20.988 4.665 -33.182 1.00 96.38 174 LEU A O 1
ATOM 1360 N N . ALA A 1 175 ? 18.995 4.083 -34.029 1.00 96.19 175 ALA A N 1
ATOM 1361 C CA . ALA A 1 175 ? 18.661 5.436 -34.465 1.00 96.19 175 ALA A CA 1
ATOM 1362 C C . ALA A 1 175 ? 18.644 6.427 -33.289 1.00 96.19 175 ALA A C 1
ATOM 1364 O O . ALA A 1 175 ? 19.162 7.538 -33.413 1.00 96.19 175 ALA A O 1
ATOM 1365 N N . GLN A 1 176 ? 18.110 6.023 -32.131 1.00 96.56 176 GLN A N 1
ATOM 1366 C CA . GLN A 1 176 ? 18.116 6.867 -30.938 1.00 96.56 176 GLN A CA 1
ATOM 1367 C C . GLN A 1 176 ? 19.524 7.031 -30.349 1.00 96.56 176 GLN A C 1
ATOM 1369 O O . GLN A 1 176 ? 19.889 8.143 -29.970 1.00 96.56 176 GLN A O 1
ATOM 1374 N N . LEU A 1 177 ? 20.327 5.964 -30.295 1.00 96.31 177 LEU A N 1
ATOM 1375 C CA . LEU A 1 177 ? 21.720 6.028 -29.838 1.00 96.31 177 LEU A CA 1
ATOM 1376 C C . LEU A 1 177 ? 22.552 6.965 -30.721 1.00 96.31 177 LEU A C 1
ATOM 1378 O O . LEU A 1 177 ? 23.224 7.856 -30.209 1.00 96.31 177 LEU A O 1
ATOM 1382 N N . GLU A 1 178 ? 22.437 6.835 -32.043 1.00 95.62 178 GLU A N 1
ATOM 1383 C CA . GLU A 1 178 ? 23.111 7.704 -33.004 1.00 95.62 178 GLU A CA 1
ATOM 1384 C C . GLU A 1 178 ? 22.690 9.171 -32.865 1.00 95.62 178 GLU A C 1
ATOM 1386 O O . GLU A 1 178 ? 23.553 10.046 -32.918 1.00 95.62 178 GLU A O 1
ATOM 1391 N N . ASN A 1 179 ? 21.396 9.443 -32.654 1.00 96.38 179 ASN A N 1
ATOM 1392 C CA . ASN A 1 179 ? 20.872 10.792 -32.414 1.00 96.38 179 ASN A CA 1
ATOM 1393 C C . ASN A 1 179 ? 21.427 11.412 -31.118 1.00 96.38 179 ASN A C 1
ATOM 1395 O O . ASN A 1 179 ? 21.579 12.625 -31.015 1.00 96.38 179 ASN A O 1
ATOM 1399 N N . GLN A 1 180 ? 21.753 10.578 -30.129 1.00 97.50 180 GLN A N 1
ATOM 1400 C CA . GLN A 1 180 ? 22.388 10.992 -28.876 1.00 97.50 180 GLN A CA 1
ATOM 1401 C C . GLN A 1 180 ? 23.924 10.917 -28.921 1.00 97.50 180 GLN A C 1
ATOM 1403 O O . GLN A 1 180 ? 24.572 11.167 -27.909 1.00 97.50 180 GLN A O 1
ATOM 1408 N N . ASN A 1 181 ? 24.522 10.602 -30.075 1.00 96.19 181 ASN A N 1
ATOM 1409 C CA . ASN A 1 181 ? 25.966 10.397 -30.245 1.00 96.19 181 ASN A CA 1
ATOM 1410 C C . ASN A 1 181 ? 26.556 9.308 -29.326 1.00 96.19 181 ASN A C 1
ATOM 1412 O O . ASN A 1 181 ? 27.706 9.398 -28.897 1.00 96.19 181 ASN A O 1
ATOM 1416 N N . ILE A 1 182 ? 25.774 8.27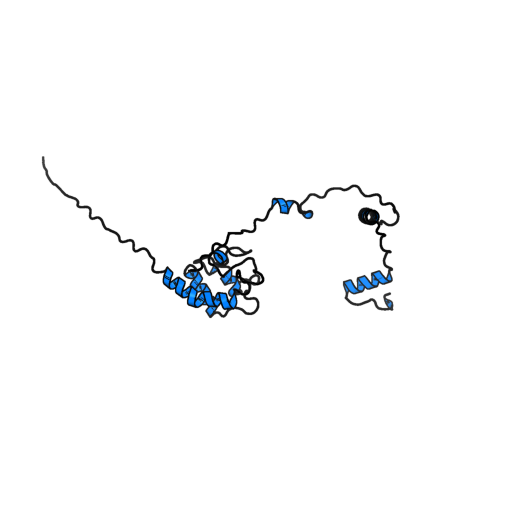1 -29.026 1.00 96.44 182 ILE A N 1
ATOM 1417 C CA . ILE A 1 182 ? 26.191 7.119 -28.225 1.00 96.44 182 ILE A CA 1
ATOM 1418 C C . ILE A 1 182 ? 26.493 5.947 -29.158 1.00 96.44 182 ILE A C 1
ATOM 1420 O O . ILE A 1 182 ? 25.682 5.582 -30.008 1.00 96.44 182 ILE A O 1
ATOM 1424 N N . THR A 1 183 ? 27.648 5.318 -28.964 1.00 92.69 183 THR A N 1
ATOM 1425 C CA . THR A 1 183 ? 28.012 4.091 -29.679 1.00 92.69 183 THR A CA 1
ATOM 1426 C C . THR A 1 183 ? 27.470 2.869 -28.929 1.00 92.69 183 THR A C 1
ATOM 1428 O O . THR A 1 183 ? 27.679 2.775 -27.714 1.00 92.69 183 THR A O 1
ATOM 1431 N N . PRO A 1 184 ? 26.814 1.909 -29.608 1.00 92.06 184 PRO A N 1
ATOM 1432 C CA . PRO A 1 184 ? 26.370 0.675 -28.971 1.00 92.06 184 PRO A CA 1
ATOM 1433 C C . PRO A 1 184 ? 27.519 -0.103 -28.321 1.00 92.06 184 PRO A C 1
ATOM 1435 O O . PRO A 1 184 ? 28.637 -0.161 -28.840 1.00 92.06 184 PRO A O 1
ATOM 1438 N N . ALA A 1 185 ? 27.231 -0.759 -27.197 1.00 89.88 185 ALA A N 1
ATOM 1439 C CA . ALA A 1 185 ? 28.187 -1.662 -26.573 1.00 89.88 185 ALA A CA 1
ATOM 1440 C C . ALA A 1 185 ? 28.448 -2.888 -27.466 1.00 89.88 185 ALA A C 1
ATOM 1442 O O . ALA A 1 185 ? 27.570 -3.364 -28.190 1.00 89.88 185 ALA A O 1
ATOM 1443 N N . ARG A 1 186 ? 29.664 -3.435 -27.377 1.00 88.56 186 ARG A N 1
ATOM 1444 C CA . ARG A 1 186 ? 30.004 -4.704 -28.032 1.00 88.56 186 ARG A CA 1
ATOM 1445 C C . ARG A 1 186 ? 29.177 -5.839 -27.425 1.00 88.56 186 ARG A C 1
ATOM 1447 O O . ARG A 1 186 ? 28.955 -5.861 -26.214 1.00 88.56 186 ARG A O 1
ATOM 1454 N N . GLY A 1 187 ? 28.773 -6.796 -28.260 1.00 87.06 187 GLY A N 1
ATOM 1455 C CA . GLY A 1 187 ? 28.117 -8.017 -27.795 1.00 87.06 187 GLY A CA 1
ATOM 1456 C C . GLY A 1 187 ? 28.967 -8.739 -26.744 1.00 87.06 187 GLY A C 1
ATOM 1457 O O . GLY A 1 187 ? 30.196 -8.783 -26.845 1.00 87.06 187 GLY A O 1
ATOM 1458 N N . ALA A 1 188 ? 28.314 -9.283 -25.717 1.00 92.75 188 ALA A N 1
ATOM 1459 C CA . ALA A 1 188 ? 28.997 -10.075 -24.702 1.00 92.75 188 ALA A CA 1
ATOM 1460 C C . ALA A 1 188 ? 29.596 -11.350 -25.324 1.00 92.75 188 ALA A C 1
ATOM 1462 O O . ALA A 1 188 ? 29.016 -11.939 -26.237 1.00 92.75 188 ALA A O 1
ATOM 1463 N N . SER A 1 189 ? 30.750 -11.795 -24.818 1.00 93.69 189 SER A N 1
ATOM 1464 C CA . SER A 1 189 ? 31.314 -13.087 -25.219 1.00 93.69 189 SER A CA 1
ATOM 1465 C C . SER A 1 189 ? 30.403 -14.236 -24.776 1.00 93.69 189 SER A C 1
ATOM 1467 O O . SER A 1 189 ? 29.646 -14.100 -23.812 1.00 93.69 189 SER A O 1
ATOM 1469 N N . LYS A 1 190 ? 30.509 -15.395 -25.438 1.00 93.31 190 LYS A N 1
ATOM 1470 C CA . LYS A 1 190 ? 29.757 -16.603 -25.051 1.00 93.31 190 LYS A CA 1
ATOM 1471 C C . LYS A 1 190 ? 29.969 -16.958 -23.577 1.00 93.31 190 LYS A C 1
ATOM 1473 O O . LYS A 1 190 ? 29.003 -17.198 -22.867 1.00 93.31 190 LYS A O 1
ATOM 1478 N N . THR A 1 191 ? 31.210 -16.869 -23.100 1.00 94.50 191 THR A N 1
ATOM 1479 C CA . THR A 1 191 ? 31.585 -17.085 -21.696 1.00 94.50 191 THR A CA 1
ATOM 1480 C C . THR A 1 191 ? 30.878 -16.108 -20.750 1.00 94.50 191 THR A C 1
ATOM 1482 O O . THR A 1 191 ? 30.376 -16.507 -19.702 1.00 94.50 191 THR A O 1
ATOM 1485 N N . ALA A 1 192 ? 30.798 -14.819 -21.106 1.00 94.44 192 ALA A N 1
ATOM 1486 C CA . ALA A 1 192 ? 30.081 -13.830 -20.301 1.00 94.44 192 ALA A CA 1
ATOM 1487 C C . ALA A 1 192 ? 28.566 -14.085 -20.284 1.00 94.44 192 ALA A C 1
ATOM 1489 O O . ALA A 1 192 ? 27.949 -13.947 -19.229 1.00 94.44 192 ALA A O 1
ATOM 1490 N N . LEU A 1 193 ? 27.974 -14.468 -21.419 1.00 95.38 193 LEU A N 1
ATOM 1491 C CA . LEU A 1 193 ? 26.556 -14.830 -21.494 1.00 95.38 193 LEU A CA 1
ATOM 1492 C C . LEU A 1 193 ? 26.249 -16.068 -20.651 1.00 95.38 193 LEU A C 1
ATOM 1494 O O . LEU A 1 193 ? 25.322 -16.031 -19.849 1.00 95.38 193 LEU A O 1
ATOM 1498 N N . LEU A 1 194 ? 27.063 -17.116 -20.773 1.00 95.62 194 LEU A N 1
ATOM 1499 C CA . LEU A 1 194 ? 26.912 -18.348 -20.006 1.00 95.62 194 LEU A CA 1
ATOM 1500 C C . LEU A 1 194 ? 26.946 -18.072 -18.501 1.00 95.62 194 LEU A C 1
ATOM 1502 O O . LEU A 1 194 ? 26.042 -18.475 -17.778 1.00 95.62 194 LEU A O 1
ATOM 1506 N N . ARG A 1 195 ? 27.935 -17.301 -18.036 1.00 96.44 195 ARG A N 1
ATOM 1507 C CA . ARG A 1 195 ? 28.032 -16.910 -16.624 1.00 96.44 195 ARG A CA 1
ATOM 1508 C C . ARG A 1 195 ? 26.800 -16.144 -16.141 1.00 96.44 195 ARG A C 1
ATOM 1510 O O . ARG A 1 195 ? 26.342 -16.408 -15.037 1.00 96.44 195 ARG A O 1
ATOM 1517 N N . ARG A 1 196 ? 26.271 -15.210 -16.942 1.00 96.75 196 ARG A N 1
ATOM 1518 C CA . ARG A 1 196 ? 25.059 -14.440 -16.596 1.00 96.75 196 ARG A CA 1
ATOM 1519 C C . ARG A 1 196 ? 23.838 -15.345 -16.470 1.00 96.75 196 ARG A C 1
ATOM 1521 O O . ARG A 1 196 ? 23.160 -15.283 -15.459 1.00 96.75 196 ARG A O 1
ATOM 1528 N N . ILE A 1 197 ? 23.630 -16.229 -17.444 1.00 96.69 197 ILE A N 1
ATOM 1529 C CA . ILE A 1 197 ? 22.514 -17.185 -17.440 1.00 96.69 197 ILE A CA 1
ATOM 1530 C C . ILE A 1 197 ? 22.573 -18.089 -16.202 1.00 96.69 197 ILE A C 1
ATOM 1532 O O . ILE A 1 197 ? 21.555 -18.316 -15.562 1.00 96.69 197 ILE A O 1
ATOM 1536 N N . TYR A 1 198 ? 23.759 -18.573 -15.832 1.00 97.19 198 TYR A N 1
ATOM 1537 C CA . TYR A 1 198 ? 23.956 -19.402 -14.640 1.00 97.19 198 TYR A CA 1
ATOM 1538 C C . TYR A 1 198 ? 23.594 -18.666 -13.344 1.00 97.19 198 TYR A C 1
ATOM 1540 O O . TYR A 1 198 ? 22.826 -19.179 -12.529 1.00 97.19 198 TYR A O 1
ATOM 1548 N N . PHE A 1 199 ? 24.073 -17.430 -13.183 1.00 97.06 199 PHE A N 1
ATOM 1549 C CA . PHE A 1 199 ? 23.687 -16.614 -12.034 1.00 97.06 199 PHE A CA 1
ATOM 1550 C C . PHE A 1 199 ? 22.184 -16.315 -12.008 1.00 97.06 199 PHE A C 1
ATOM 1552 O O . PHE A 1 199 ? 21.582 -16.427 -10.944 1.00 97.06 199 PHE A O 1
ATOM 1559 N N . ASP A 1 200 ? 21.576 -15.995 -13.150 1.00 97.06 200 ASP A N 1
ATOM 1560 C CA . ASP A 1 200 ? 20.151 -15.660 -13.227 1.00 97.06 200 ASP A CA 1
ATOM 1561 C C . ASP A 1 200 ? 19.247 -16.869 -12.939 1.00 97.06 200 ASP A C 1
ATOM 1563 O O . ASP A 1 200 ? 18.210 -16.723 -12.295 1.00 97.06 200 ASP A O 1
ATOM 1567 N N . LEU A 1 201 ? 19.622 -18.066 -13.408 1.00 97.31 201 LEU A N 1
ATOM 1568 C CA . LEU A 1 201 ? 18.788 -19.265 -13.282 1.00 97.31 201 LEU A CA 1
ATOM 1569 C C . LEU A 1 201 ? 18.975 -20.005 -11.956 1.00 97.31 201 LEU A C 1
ATOM 1571 O O . LEU A 1 201 ? 17.997 -20.513 -11.411 1.00 97.31 201 LEU A O 1
ATOM 1575 N N . ILE A 1 202 ? 20.210 -20.114 -11.457 1.00 95.62 202 ILE A N 1
ATOM 1576 C CA . ILE A 1 202 ? 20.525 -20.959 -10.291 1.00 95.62 202 ILE A CA 1
ATOM 1577 C C . ILE A 1 202 ? 21.357 -20.256 -9.211 1.00 95.62 202 ILE A C 1
ATOM 1579 O O . ILE A 1 202 ? 21.621 -20.848 -8.167 1.00 95.62 202 ILE A O 1
ATOM 1583 N N . GLY A 1 203 ? 21.784 -19.009 -9.426 1.00 96.31 203 GLY A N 1
ATOM 1584 C CA . GLY A 1 203 ? 22.524 -18.223 -8.430 1.00 96.31 203 GLY A CA 1
ATOM 1585 C C . GLY A 1 203 ? 23.990 -18.625 -8.227 1.00 96.31 203 GLY A C 1
ATOM 1586 O O . GLY A 1 203 ? 24.661 -18.063 -7.363 1.00 96.31 203 GLY A O 1
ATOM 1587 N N . LEU A 1 204 ? 24.512 -19.563 -9.020 1.00 95.94 204 LEU A N 1
ATOM 1588 C CA . LEU A 1 204 ? 25.891 -20.057 -8.953 1.00 95.94 204 LEU A CA 1
ATOM 1589 C C . LEU A 1 204 ? 26.589 -19.862 -10.306 1.00 95.94 204 LEU A C 1
ATOM 1591 O O . LEU A 1 204 ? 25.910 -19.906 -11.326 1.00 95.94 204 LEU A O 1
ATOM 1595 N N . PRO A 1 205 ? 27.918 -19.652 -10.359 1.00 94.44 205 PRO A N 1
ATOM 1596 C CA . PRO A 1 205 ? 28.647 -19.597 -11.624 1.00 94.44 205 PRO A CA 1
ATOM 1597 C C . PRO A 1 205 ? 28.763 -20.990 -12.274 1.00 94.44 205 PRO A C 1
ATOM 1599 O O . PRO A 1 205 ? 28.731 -21.988 -11.555 1.00 94.44 205 PRO A O 1
ATOM 1602 N N . PRO A 1 206 ? 28.984 -21.069 -13.601 1.00 94.94 206 PRO A N 1
ATOM 1603 C CA . PRO A 1 206 ? 29.316 -22.329 -14.262 1.00 94.94 206 PRO A CA 1
ATOM 1604 C C . PRO A 1 206 ? 30.653 -22.868 -13.745 1.00 94.94 206 PRO A C 1
ATOM 1606 O O . PRO A 1 206 ? 31.571 -22.093 -13.436 1.00 94.94 206 PRO A O 1
ATOM 1609 N N . SER A 1 207 ? 30.762 -24.189 -13.659 1.00 93.00 207 SER A N 1
ATOM 1610 C CA . SER A 1 207 ? 32.007 -24.888 -13.351 1.00 93.00 207 SER A CA 1
ATOM 1611 C C . SER A 1 207 ? 33.027 -24.745 -14.493 1.00 93.00 207 SER A C 1
ATOM 1613 O O . SER A 1 207 ? 32.653 -24.405 -15.618 1.00 93.00 207 SER A O 1
ATOM 1615 N N . PRO A 1 208 ? 34.326 -24.995 -14.241 1.00 90.69 208 PRO A N 1
ATOM 1616 C CA . PRO A 1 208 ? 35.343 -24.955 -15.292 1.00 90.69 208 PRO A CA 1
ATOM 1617 C C . PRO A 1 208 ? 35.049 -25.870 -16.488 1.00 90.69 208 PRO A C 1
ATOM 1619 O O . PRO A 1 208 ? 35.395 -25.500 -17.603 1.00 90.69 208 PRO A O 1
ATOM 1622 N N . ASP A 1 209 ? 34.392 -27.011 -16.263 1.00 92.31 209 ASP A N 1
ATOM 1623 C CA . ASP A 1 209 ? 34.049 -27.976 -17.318 1.00 92.31 209 ASP A CA 1
ATOM 1624 C C . ASP A 1 209 ? 32.830 -27.540 -18.155 1.00 92.31 209 ASP A C 1
ATOM 1626 O O . ASP A 1 209 ? 32.613 -28.047 -19.254 1.00 92.31 209 ASP A O 1
ATOM 1630 N N . GLU A 1 210 ? 32.029 -26.597 -17.649 1.00 86.44 210 GLU A N 1
ATOM 1631 C CA . GLU A 1 210 ? 30.840 -26.059 -18.323 1.00 86.44 210 GLU A CA 1
ATOM 1632 C C . GLU A 1 210 ? 31.139 -24.806 -19.172 1.00 86.44 210 GLU A C 1
ATOM 1634 O O . GLU A 1 210 ? 30.259 -24.375 -19.919 1.00 86.44 210 GLU A O 1
ATOM 1639 N N . LEU A 1 211 ? 32.340 -24.214 -19.054 1.00 83.38 211 LEU A N 1
ATOM 1640 C CA . LEU A 1 211 ? 32.782 -22.977 -19.730 1.00 83.38 211 LEU A CA 1
ATOM 1641 C C . LEU A 1 211 ? 33.314 -23.191 -21.156 1.00 83.38 211 LEU A C 1
ATOM 1643 O O . LEU A 1 211 ? 33.037 -22.294 -21.993 1.00 83.38 211 LEU A O 1
#

Foldseek 3Di:
DDDDDDDDDDDDDPPPPPPDPPPLQPVLAVLCVPQPVVCCVVFPCCAADPPHPHNPQQAHPPAPVRQCQGGVVGHQADALCLPPHVVLCQLVVVDVVRPPPPPDRDPPVSSVSVSVSSNSGNRHPGDDPDDPCPPPPPVVVVCPPPVNDDDDDDDQADAPDPPPDPDSVVSVVRNVCVVVVHDDDDDDDPQRVQQVCCCVPPNDGDDPVRD

Sequence (211 aa):
MLGNSNRLNITLALLGSCSVVCANNSEGIEYFETHIRPLFIEHCYECHSAGAKELKANLSLDSRTGWETGGDSGPAIIPGEPEDSLLLHAVSYSNSDLEMPPKNRLPASKIKHLKSWIAMGAPDPRESKVKKTTPQIDLNKGRQFWSFQPPVAYPIPKPRDLAWPNNNIDRFILAQLENQNITPARGASKTALLRRIYFDLIGLPPSPDEL

Radius of gyration: 35.29 Å; chains: 1; bounding box: 129×49×70 Å

pLDDT: mean 86.45, std 16.52, range [38.09, 98.25]